Protein AF-A0A914SH37-F1 (afdb_monomer_lite)

Sequence (298 aa):
MSEEEVDKTWSVLVKQVNGIFCSSILEMDPSFTATPMFDGSTNDLKLYRYGHLSGEPLCTENIKPFLRLLPCKVTGFSSLIDLKDVFATSFHTLSVGAKRVLTNGIYDWRVELFAHFVKSRVQMVEKNIYSPLRIPLNSDLQCKIAERQVIIHNLATAYSANFPEKITETPAMLDITNMIPNEKNMLMIRVNRTQSISNQHNSMFSFNIAHEKPDARGGILGTKIVNNLDNEYSANYYHIIPWQLHIEISSLDFTCVTSEQKSEGKIMEKSLEPSLIRGRPTAISLNLVLPPHSKCTL

Secondary structure (DSSP, 8-state):
--HHHHHHHHHHHHHHHHHHHT-SGGG--GGG-B-----SS-TTGGG--B---PPPPP-HHHHHHHHHTSSSSSSGGGGG--HHHHHTSSEEEEEEEEEEEEETTEEEEEEEEEEEEE--HHHHHHTT---S--EETTS----TT-S--EEEE---TTEEEE-SS---SSSEEEE-TTPPP-TT-EEEEEE-SPPP-------SEEEEEEEEEEETTEEEEEEEEEE-SSS-EEEEEEEEE-TTS---GGG---EEEESSS----EEEEEEEE---TTSPPEEEEEEEEE-TTEEEE-

pLDDT: mean 76.78, std 13.8, range [45.69, 92.94]

Radius of gyration: 23.91 Å; chains: 1; bounding box: 50×52×60 Å

Foldseek 3Di:
DDLVVLLVVVCVVQVVLCVLQVFPSNLQRQQAWDFFPDDPDDPCSSNDTHHDDDDDDDDPSRVLSLCCPPLDSFAAPSVQADPVLQVLFPDKDKDWDWDWDQDPNDTDIDIDIDIDGHHDPCSCVVVVQQDSGWPQLVGRNANPRDPWDKDFAQDDVFKDWPDPDDADDGRGIDTSNPPHRDRPDITGIHGRDDDDPPPPDPDQKDWDWDWAPDDPVDIDTKIKIWHQDPAKDWDKDKDWAGLVDFDDPVPDDKFKDAPPGRDRKDFPDWDWDPDDRSGYTTMIITTIIAGHRMIMMD

Structure (mmCIF, N/CA/C/O backbone):
data_AF-A0A914SH37-F1
#
_entry.id   AF-A0A914SH37-F1
#
loop_
_atom_site.group_PDB
_atom_site.id
_atom_site.type_symbol
_atom_site.label_atom_id
_atom_site.label_alt_id
_atom_site.label_comp_id
_atom_site.label_asym_id
_atom_site.label_entity_id
_atom_site.label_seq_id
_atom_site.pdbx_PDB_ins_code
_atom_site.Cartn_x
_atom_site.Cartn_y
_atom_site.Cartn_z
_atom_site.occupancy
_atom_site.B_iso_or_equiv
_atom_site.auth_seq_id
_atom_site.auth_comp_id
_atom_site.auth_asym_id
_atom_site.auth_atom_id
_atom_site.pdbx_PDB_model_num
ATOM 1 N N . MET A 1 1 ? 17.889 -18.504 6.575 1.00 69.50 1 MET A N 1
ATOM 2 C CA . MET A 1 1 ? 16.509 -18.902 6.243 1.00 69.50 1 MET A CA 1
ATOM 3 C C . MET A 1 1 ? 16.525 -19.367 4.795 1.00 69.50 1 MET A C 1
ATOM 5 O O . MET A 1 1 ? 17.191 -18.716 4.002 1.00 69.50 1 MET A O 1
ATOM 9 N N . SER A 1 2 ? 15.937 -20.511 4.458 1.00 84.44 2 SER A N 1
ATOM 10 C CA . SER A 1 2 ? 15.842 -21.003 3.075 1.00 84.44 2 SER A CA 1
ATOM 11 C C . SER A 1 2 ? 14.639 -20.390 2.350 1.00 84.44 2 SER A C 1
ATOM 13 O O . SER A 1 2 ? 13.739 -19.839 2.979 1.00 84.44 2 SER A O 1
ATOM 15 N N . GLU A 1 3 ? 14.599 -20.497 1.023 1.00 82.75 3 GLU A N 1
ATOM 16 C CA . GLU A 1 3 ? 13.468 -20.022 0.212 1.00 82.75 3 GLU A CA 1
ATOM 17 C C . GLU A 1 3 ? 12.151 -20.735 0.580 1.00 82.75 3 GLU A C 1
ATOM 19 O O . GLU A 1 3 ? 11.113 -20.100 0.736 1.00 82.75 3 GLU A O 1
ATOM 24 N N . GLU A 1 4 ? 12.211 -22.040 0.858 1.00 86.19 4 GLU A N 1
ATOM 25 C CA . GLU A 1 4 ? 11.056 -22.816 1.323 1.00 86.19 4 GLU A CA 1
ATOM 26 C C . GLU A 1 4 ? 10.579 -22.366 2.719 1.00 86.19 4 GLU A C 1
ATOM 28 O O . GLU A 1 4 ? 9.381 -22.335 3.007 1.00 86.19 4 GLU A O 1
ATOM 33 N N . GLU A 1 5 ? 11.505 -21.994 3.610 1.00 89.31 5 GLU A N 1
ATOM 34 C CA . GLU A 1 5 ? 11.163 -21.423 4.918 1.00 89.31 5 GLU A CA 1
ATOM 35 C C . GLU A 1 5 ? 10.496 -20.048 4.778 1.00 89.31 5 GLU A C 1
ATOM 37 O O . GLU A 1 5 ? 9.573 -19.737 5.539 1.00 89.31 5 GLU A O 1
ATOM 42 N N . VAL A 1 6 ? 10.915 -19.247 3.793 1.00 88.81 6 VAL A N 1
ATOM 43 C CA . VAL A 1 6 ? 10.287 -17.960 3.463 1.00 88.81 6 VAL A CA 1
ATOM 44 C C . VAL A 1 6 ? 8.853 -18.183 2.999 1.00 88.81 6 VAL A C 1
ATOM 46 O O . VAL A 1 6 ? 7.953 -17.551 3.544 1.00 88.81 6 VAL A O 1
ATOM 49 N N . ASP A 1 7 ? 8.611 -19.115 2.073 1.00 89.25 7 ASP A N 1
ATOM 50 C CA . ASP A 1 7 ? 7.262 -19.412 1.566 1.00 89.25 7 ASP A CA 1
ATOM 51 C C . ASP A 1 7 ? 6.326 -19.928 2.660 1.00 89.25 7 ASP A C 1
ATOM 53 O O . ASP A 1 7 ? 5.158 -19.526 2.746 1.00 89.25 7 ASP A O 1
ATOM 57 N N . LYS A 1 8 ? 6.844 -20.782 3.552 1.00 91.19 8 LYS A N 1
ATOM 58 C CA . LYS A 1 8 ? 6.106 -21.241 4.736 1.00 91.19 8 LYS A CA 1
ATOM 59 C C . LYS A 1 8 ? 5.760 -20.070 5.653 1.00 91.19 8 LYS A C 1
ATOM 61 O O . LYS A 1 8 ? 4.607 -19.939 6.063 1.00 91.19 8 LYS A O 1
ATOM 66 N N . THR A 1 9 ? 6.727 -19.202 5.945 1.00 91.31 9 THR A N 1
ATOM 67 C CA . THR A 1 9 ? 6.531 -18.036 6.821 1.00 91.31 9 THR A CA 1
ATOM 68 C C . THR A 1 9 ? 5.564 -17.026 6.206 1.00 91.31 9 THR A C 1
ATOM 70 O O . THR A 1 9 ? 4.675 -16.532 6.898 1.00 91.31 9 THR A O 1
ATOM 73 N N . TRP A 1 10 ? 5.670 -16.776 4.901 1.00 90.81 10 TRP A N 1
ATOM 74 C CA . TRP A 1 10 ? 4.752 -15.938 4.135 1.00 90.81 10 TRP A CA 1
ATOM 75 C C . TRP A 1 10 ? 3.324 -16.478 4.190 1.00 90.81 10 TRP A C 1
ATOM 77 O O . TRP A 1 10 ? 2.395 -15.751 4.531 1.00 90.81 10 TRP A O 1
ATOM 87 N N . SER A 1 11 ? 3.149 -17.778 3.951 1.00 91.31 11 SER A N 1
ATOM 88 C CA . SER A 1 11 ? 1.838 -18.430 4.024 1.00 91.31 11 SER A CA 1
ATOM 89 C C . SER A 1 11 ? 1.213 -18.307 5.415 1.00 91.31 11 SER A C 1
ATOM 91 O O . SER A 1 11 ? 0.005 -18.100 5.540 1.00 91.31 11 SER A O 1
ATOM 93 N N . VAL A 1 12 ? 2.020 -18.426 6.476 1.00 92.94 12 VAL A N 1
ATOM 94 C CA . VAL A 1 12 ? 1.564 -18.192 7.853 1.00 92.94 12 VAL A CA 1
ATOM 95 C C . VAL A 1 12 ? 1.171 -16.730 8.041 1.00 92.94 12 VAL A C 1
ATOM 97 O O . VAL A 1 12 ? 0.077 -16.470 8.535 1.00 92.94 12 VAL A O 1
ATOM 100 N N . LEU A 1 13 ? 2.011 -15.783 7.616 1.00 91.00 13 LEU A N 1
ATOM 101 C CA . LEU A 1 13 ? 1.737 -14.350 7.714 1.00 91.00 13 LEU A CA 1
ATOM 102 C C . LEU A 1 13 ? 0.412 -13.990 7.036 1.00 91.00 13 LEU A C 1
ATOM 104 O O . LEU A 1 13 ? -0.459 -13.409 7.677 1.00 91.00 13 LEU A O 1
ATOM 108 N N . VAL A 1 14 ? 0.234 -14.384 5.775 1.00 90.94 14 VAL A N 1
ATOM 109 C CA . VAL A 1 14 ? -0.971 -14.107 4.988 1.00 90.94 14 VAL A CA 1
ATOM 110 C C . VAL A 1 14 ? -2.217 -14.666 5.677 1.00 90.94 14 VAL A C 1
ATOM 112 O O . VAL A 1 14 ? -3.200 -13.945 5.832 1.00 90.94 14 VAL A O 1
ATOM 115 N N . LYS A 1 15 ? -2.171 -15.907 6.181 1.00 91.06 15 LYS A N 1
ATOM 116 C CA . LYS A 1 15 ? -3.289 -16.519 6.923 1.00 91.06 15 LYS A CA 1
ATOM 117 C C . LYS A 1 15 ? -3.609 -15.779 8.223 1.00 91.06 15 LYS A C 1
ATOM 119 O O . LYS A 1 15 ? -4.780 -15.583 8.538 1.00 91.06 15 LYS A O 1
ATOM 124 N N . GLN A 1 16 ? -2.592 -15.358 8.973 1.00 91.25 16 GLN A N 1
ATOM 125 C CA . GLN A 1 16 ? -2.779 -14.623 10.229 1.00 91.25 16 GLN A CA 1
ATOM 126 C C . GLN A 1 16 ? -3.350 -13.223 9.980 1.00 91.25 16 GLN A C 1
ATOM 128 O O . GLN A 1 16 ? -4.324 -12.833 10.618 1.00 91.25 16 GLN A O 1
ATOM 133 N N . VAL A 1 17 ? -2.796 -12.483 9.016 1.00 89.00 17 VAL A N 1
ATOM 134 C CA . VAL A 1 17 ? -3.286 -11.150 8.630 1.00 89.00 17 VAL A CA 1
ATOM 135 C C . VAL A 1 17 ? -4.718 -11.244 8.110 1.00 89.00 17 VAL A C 1
ATOM 137 O O . VAL A 1 17 ? -5.565 -10.444 8.507 1.00 89.00 17 VAL A O 1
ATOM 140 N N . ASN A 1 18 ? -5.018 -12.258 7.296 1.00 89.00 18 ASN A N 1
ATOM 141 C CA . ASN A 1 18 ? -6.372 -12.529 6.837 1.00 89.00 18 ASN A CA 1
ATOM 142 C C . ASN A 1 18 ? -7.341 -12.768 8.001 1.00 89.00 18 ASN A C 1
ATOM 144 O O . ASN A 1 18 ? -8.393 -12.141 8.047 1.00 89.00 18 ASN A O 1
ATOM 148 N N . GLY A 1 19 ? -6.966 -13.608 8.969 1.00 88.44 19 GLY A N 1
ATOM 149 C CA . GLY A 1 19 ? -7.793 -13.880 10.145 1.00 88.44 19 GLY A CA 1
ATOM 150 C C . GLY A 1 19 ? -7.997 -12.659 11.048 1.00 88.44 19 GLY A C 1
ATOM 151 O O . GLY A 1 19 ? -9.047 -12.530 11.673 1.00 88.44 19 GLY A O 1
ATOM 152 N N . ILE A 1 20 ? -7.022 -11.746 11.109 1.00 88.19 20 ILE A N 1
ATOM 153 C CA . ILE A 1 20 ? -7.146 -10.498 11.869 1.00 88.19 20 ILE A CA 1
ATOM 154 C C . ILE A 1 20 ? -8.106 -9.539 11.167 1.00 88.19 20 ILE A C 1
ATOM 156 O O . ILE A 1 20 ? -9.017 -9.033 11.814 1.00 88.19 20 ILE A O 1
ATOM 160 N N . PHE A 1 21 ? -7.911 -9.269 9.875 1.00 86.75 21 PHE A N 1
ATOM 161 C CA . PHE A 1 21 ? -8.646 -8.212 9.169 1.00 86.75 21 PHE A CA 1
ATOM 162 C C . PHE A 1 21 ? -9.861 -8.697 8.380 1.00 86.75 21 PHE A C 1
ATOM 164 O O . PHE A 1 21 ? -10.542 -7.856 7.799 1.00 86.75 21 PHE A O 1
ATOM 171 N N . CYS A 1 22 ? -10.129 -10.005 8.340 1.00 82.88 22 CYS A N 1
ATOM 172 C CA . CYS A 1 22 ? -11.145 -10.618 7.479 1.00 82.88 22 CYS A CA 1
ATOM 173 C C . CYS A 1 22 ? -11.050 -10.112 6.030 1.00 82.88 22 CYS A C 1
ATOM 175 O O . CYS A 1 22 ? -12.057 -9.730 5.443 1.00 82.88 22 CYS A O 1
ATOM 177 N N . SER A 1 23 ? -9.829 -10.010 5.501 1.00 82.31 23 SER A N 1
ATOM 178 C CA . SER A 1 23 ? -9.573 -9.450 4.170 1.00 82.31 23 SER A CA 1
ATOM 179 C C . SER A 1 23 ? -9.582 -10.528 3.083 1.00 82.31 23 SER A C 1
ATOM 181 O O . SER A 1 23 ? -9.819 -11.705 3.344 1.00 82.31 23 SER A O 1
ATOM 183 N N . SER A 1 24 ? -9.259 -10.148 1.854 1.00 84.56 24 SER A N 1
ATOM 184 C CA . SER A 1 24 ? -9.007 -11.039 0.714 1.00 84.56 24 SER A CA 1
ATOM 185 C C . SER A 1 24 ? -7.520 -11.384 0.540 1.00 84.56 24 SER A C 1
ATOM 187 O O . SER A 1 24 ? -7.126 -12.027 -0.428 1.00 84.56 24 SER A O 1
ATOM 189 N N . ILE A 1 25 ? -6.666 -11.035 1.515 1.00 86.38 25 ILE A N 1
ATOM 190 C CA . ILE A 1 25 ? -5.204 -11.187 1.395 1.00 86.38 25 ILE A CA 1
ATOM 191 C C . ILE A 1 25 ? -4.728 -12.635 1.193 1.00 86.38 25 ILE A C 1
ATOM 193 O O . ILE A 1 25 ? -3.604 -12.836 0.746 1.00 86.38 25 ILE A O 1
ATOM 197 N N . LEU A 1 26 ? -5.575 -13.639 1.462 1.00 83.81 26 LEU A N 1
ATOM 198 C CA . LEU A 1 26 ? -5.299 -15.048 1.147 1.00 83.81 26 LEU A CA 1
ATOM 199 C C . LEU A 1 26 ? -4.991 -15.293 -0.335 1.00 83.81 26 LEU A C 1
ATOM 201 O O . LEU A 1 26 ? -4.335 -16.282 -0.644 1.00 83.81 26 LEU A O 1
ATOM 205 N N . GLU A 1 27 ? -5.419 -14.406 -1.235 1.00 79.88 27 GLU A N 1
ATOM 206 C CA . GLU A 1 27 ? -5.075 -14.478 -2.659 1.00 79.88 27 GLU A CA 1
ATOM 207 C C . GLU A 1 27 ? -3.584 -14.221 -2.931 1.00 79.88 27 GLU A C 1
ATOM 209 O O . GLU A 1 27 ? -3.086 -14.580 -3.995 1.00 79.88 27 GLU A O 1
ATOM 214 N N . MET A 1 28 ? -2.835 -13.678 -1.965 1.00 83.75 28 MET A N 1
ATOM 215 C CA . MET A 1 28 ? -1.376 -13.575 -2.024 1.00 83.75 28 MET A CA 1
ATOM 216 C C . MET A 1 28 ? -0.692 -14.910 -1.669 1.00 83.75 28 MET A C 1
ATOM 218 O O . MET A 1 28 ? 0.246 -14.935 -0.871 1.00 83.75 28 MET A O 1
ATOM 222 N N . ASP A 1 29 ? -1.156 -16.036 -2.219 1.00 82.88 29 ASP A N 1
ATOM 223 C CA . ASP A 1 29 ? -0.425 -17.310 -2.136 1.00 82.88 29 ASP A CA 1
ATOM 224 C C . ASP A 1 29 ? 0.998 -17.119 -2.697 1.00 82.88 29 ASP A C 1
ATOM 226 O O . ASP A 1 29 ? 1.156 -16.338 -3.640 1.00 82.88 29 ASP A O 1
ATOM 230 N N . PRO A 1 30 ? 2.039 -17.800 -2.171 1.00 80.56 30 PRO A N 1
ATOM 231 C CA . PRO A 1 30 ? 3.395 -17.707 -2.715 1.00 80.56 30 PRO A CA 1
ATOM 232 C C . PRO A 1 30 ? 3.465 -17.826 -4.247 1.00 80.56 30 PRO A C 1
ATOM 234 O O . PRO A 1 30 ? 4.238 -17.108 -4.878 1.00 80.56 30 PRO A O 1
ATOM 237 N N . SER A 1 31 ? 2.594 -18.635 -4.861 1.00 76.31 31 SER A N 1
ATOM 238 C CA . SER A 1 31 ? 2.497 -18.810 -6.319 1.00 76.31 31 SER A CA 1
ATOM 239 C C . SER A 1 31 ? 2.101 -17.535 -7.086 1.00 76.31 31 SER A C 1
ATOM 241 O O . SER A 1 31 ? 2.349 -17.438 -8.288 1.00 76.31 31 SER A O 1
ATOM 243 N N . PHE A 1 32 ? 1.480 -16.567 -6.404 1.00 77.88 32 PHE A N 1
ATOM 244 C CA . PHE A 1 32 ? 1.070 -15.249 -6.909 1.00 77.88 32 PHE A CA 1
ATOM 245 C C . PHE A 1 32 ? 1.995 -14.116 -6.444 1.00 77.88 32 PHE A C 1
ATOM 247 O O . PHE A 1 32 ? 1.715 -12.943 -6.697 1.00 77.88 32 PHE A O 1
ATOM 254 N N . THR A 1 33 ? 3.090 -14.443 -5.759 1.00 83.06 33 THR A N 1
ATOM 255 C CA . THR A 1 33 ? 4.100 -13.468 -5.341 1.00 83.06 33 THR A CA 1
ATOM 256 C C . THR A 1 33 ? 5.269 -13.436 -6.314 1.00 83.06 33 THR A C 1
ATOM 258 O O . THR A 1 33 ? 5.429 -14.320 -7.155 1.00 83.06 33 THR A O 1
ATOM 261 N N . ALA A 1 34 ? 6.089 -12.399 -6.204 1.00 81.75 34 ALA A N 1
ATOM 262 C CA . ALA A 1 34 ? 7.355 -12.321 -6.907 1.00 81.75 34 ALA A CA 1
ATOM 263 C C . ALA A 1 34 ? 8.496 -11.988 -5.938 1.00 81.75 34 ALA A C 1
ATOM 265 O O . ALA A 1 34 ? 8.292 -11.417 -4.860 1.00 81.75 34 ALA A O 1
ATOM 266 N N . THR A 1 35 ? 9.706 -12.359 -6.340 1.00 80.38 35 THR A N 1
ATOM 267 C CA . THR A 1 35 ? 10.940 -12.108 -5.597 1.00 80.38 35 THR A CA 1
ATOM 268 C C . THR A 1 35 ? 11.844 -11.220 -6.449 1.00 80.38 35 THR A C 1
ATOM 270 O O . THR A 1 35 ? 12.018 -11.500 -7.636 1.00 80.38 35 THR A O 1
ATOM 273 N N . PRO A 1 36 ? 12.385 -10.118 -5.905 1.00 74.06 36 PRO A N 1
ATOM 274 C CA . PRO A 1 36 ? 13.277 -9.249 -6.658 1.00 74.06 36 PRO A CA 1
ATOM 275 C C . PRO A 1 36 ? 14.586 -9.986 -6.948 1.00 74.06 36 PRO A C 1
ATOM 277 O O . PRO A 1 36 ? 15.109 -10.693 -6.088 1.00 74.06 36 PRO A O 1
ATOM 280 N N . MET A 1 37 ? 15.128 -9.807 -8.154 1.00 68.19 37 MET A N 1
ATOM 281 C CA . MET A 1 37 ? 16.389 -10.453 -8.541 1.00 68.19 37 MET A CA 1
ATOM 282 C C . MET A 1 37 ? 17.633 -9.613 -8.229 1.00 68.19 37 MET A C 1
ATOM 284 O O . MET A 1 37 ? 18.715 -10.180 -8.109 1.00 68.19 37 MET A O 1
ATOM 288 N N . PHE A 1 38 ? 17.490 -8.291 -8.066 1.00 66.75 38 PHE A N 1
ATOM 289 C CA . PHE A 1 38 ? 18.614 -7.370 -7.860 1.00 66.75 38 PHE A CA 1
ATOM 290 C C . PHE A 1 38 ? 18.397 -6.464 -6.641 1.00 66.75 38 PHE A C 1
ATOM 292 O O . PHE A 1 38 ? 17.436 -5.696 -6.585 1.00 66.75 38 PHE A O 1
ATOM 299 N N . ASP A 1 39 ? 19.337 -6.502 -5.702 1.00 57.31 39 ASP A N 1
ATOM 300 C CA . ASP A 1 39 ? 19.727 -5.384 -4.851 1.00 57.31 39 ASP A CA 1
ATOM 301 C C . ASP A 1 39 ? 21.256 -5.314 -4.875 1.00 57.31 39 ASP A C 1
ATOM 303 O O . ASP A 1 39 ? 21.943 -6.325 -5.016 1.00 57.31 39 ASP A O 1
ATOM 307 N N . GLY A 1 40 ? 21.797 -4.101 -4.827 1.00 53.31 40 GLY A N 1
ATOM 308 C CA . GLY A 1 40 ? 23.229 -3.863 -4.981 1.00 53.31 40 GLY A CA 1
ATOM 309 C C . GLY A 1 40 ? 24.070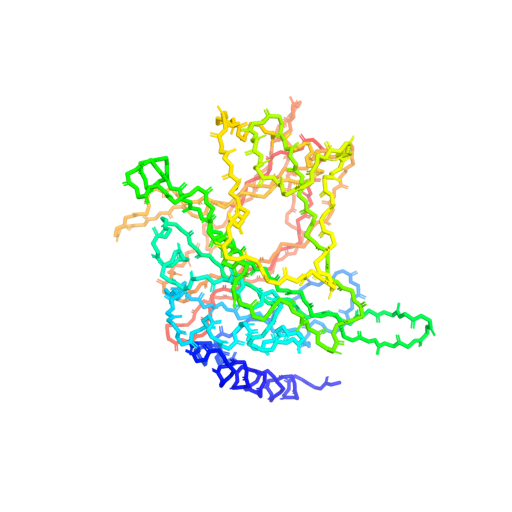 -4.177 -3.741 1.00 53.31 40 GLY A C 1
ATOM 310 O O . GLY A 1 40 ? 25.186 -3.667 -3.664 1.00 53.31 40 GLY A O 1
ATOM 311 N N . SER A 1 41 ? 23.574 -4.920 -2.745 1.00 55.03 41 SER A N 1
ATOM 312 C CA . SER A 1 41 ? 24.295 -5.105 -1.482 1.00 55.03 41 SER A CA 1
ATOM 313 C C . SER A 1 41 ? 24.159 -6.457 -0.770 1.00 55.03 41 SER A C 1
ATOM 315 O O . SER A 1 41 ? 25.009 -6.712 0.086 1.00 55.03 41 SER A O 1
ATOM 317 N N . THR A 1 42 ? 23.217 -7.363 -1.082 1.00 53.97 42 THR A N 1
ATOM 318 C CA . THR A 1 42 ? 23.126 -8.656 -0.363 1.00 53.97 42 THR A CA 1
ATOM 319 C C . THR A 1 42 ? 22.668 -9.867 -1.194 1.00 53.97 42 THR A C 1
ATOM 321 O O . THR A 1 42 ? 21.758 -9.801 -2.012 1.00 53.97 42 THR A O 1
ATOM 324 N N . ASN A 1 43 ? 23.255 -11.038 -0.905 1.00 56.16 43 ASN A N 1
ATOM 325 C CA . ASN A 1 43 ? 22.855 -12.357 -1.437 1.00 56.16 43 ASN A CA 1
ATOM 326 C C . ASN A 1 43 ? 21.497 -12.868 -0.890 1.00 56.16 43 ASN A C 1
ATOM 328 O O . ASN A 1 43 ? 21.098 -13.995 -1.188 1.00 56.16 43 ASN A O 1
ATOM 332 N N . ASP A 1 44 ? 20.781 -12.061 -0.101 1.00 63.81 44 ASP A N 1
ATOM 333 C CA . ASP A 1 44 ? 19.595 -12.465 0.665 1.00 63.81 44 ASP A CA 1
ATOM 334 C C . ASP A 1 44 ? 18.267 -12.073 -0.010 1.00 63.81 44 ASP A C 1
ATOM 336 O O . ASP A 1 44 ? 17.193 -12.200 0.577 1.00 63.81 44 ASP A O 1
ATOM 340 N N . LEU A 1 45 ? 18.302 -11.663 -1.280 1.00 69.56 45 LEU A N 1
ATOM 341 C CA . LEU A 1 45 ? 17.116 -11.269 -2.056 1.00 69.56 45 LEU A CA 1
ATOM 342 C C . LEU A 1 45 ? 16.045 -12.359 -2.139 1.00 69.56 45 LEU A C 1
ATOM 344 O O . LEU A 1 45 ? 14.848 -12.070 -2.143 1.00 69.56 45 LEU A O 1
ATOM 348 N N . LYS A 1 46 ? 16.473 -13.625 -2.099 1.00 71.69 46 LYS A N 1
ATOM 349 C CA . LYS A 1 46 ? 15.588 -14.798 -2.051 1.00 71.69 46 LYS A CA 1
ATOM 350 C C . LYS A 1 46 ? 14.692 -14.839 -0.812 1.00 71.69 46 LYS A C 1
ATOM 352 O O . LYS A 1 46 ? 13.730 -15.605 -0.787 1.00 71.69 46 LYS A O 1
ATOM 357 N N . LEU A 1 47 ? 14.994 -14.030 0.205 1.00 79.19 47 LEU A N 1
ATOM 358 C CA . LEU A 1 47 ? 14.214 -13.923 1.435 1.00 79.19 47 LEU A CA 1
ATOM 359 C C . LEU A 1 47 ? 13.049 -12.936 1.333 1.00 79.19 47 LEU A C 1
ATOM 361 O O . LEU A 1 47 ? 12.237 -12.862 2.255 1.00 79.19 47 LEU A O 1
ATOM 365 N N . TYR A 1 48 ? 12.944 -12.197 0.228 1.00 80.44 48 TYR A N 1
ATOM 366 C CA . TYR A 1 48 ? 11.866 -11.244 0.014 1.00 80.44 48 TYR A CA 1
ATOM 367 C C . TYR A 1 48 ? 10.728 -11.862 -0.800 1.00 80.44 48 TYR A C 1
ATOM 369 O O . TYR A 1 48 ? 10.926 -12.639 -1.742 1.00 80.44 48 TYR A O 1
ATOM 377 N N . ARG A 1 49 ? 9.507 -11.481 -0.428 1.00 83.50 49 ARG A N 1
ATOM 378 C CA . ARG A 1 49 ? 8.273 -11.788 -1.148 1.00 83.50 49 ARG A CA 1
ATOM 379 C C . ARG A 1 49 ? 7.485 -10.509 -1.315 1.00 83.50 49 ARG A C 1
ATOM 381 O O . ARG A 1 49 ? 7.253 -9.782 -0.350 1.00 83.50 49 ARG A O 1
ATOM 388 N N . TYR A 1 50 ? 7.079 -10.254 -2.545 1.00 82.69 50 TYR A N 1
ATOM 389 C CA . TYR A 1 50 ? 6.217 -9.146 -2.893 1.00 82.69 50 TYR A CA 1
ATOM 390 C C . TYR A 1 50 ? 4.905 -9.720 -3.408 1.00 82.69 50 TYR A C 1
ATOM 392 O O . TYR A 1 50 ? 4.853 -10.362 -4.457 1.00 82.69 50 TYR A O 1
ATOM 400 N N . GLY A 1 51 ? 3.848 -9.501 -2.635 1.00 80.38 51 GLY A N 1
ATOM 401 C CA . GLY A 1 51 ? 2.480 -9.812 -3.021 1.00 80.38 51 GLY A CA 1
ATOM 402 C C . GLY A 1 51 ? 1.762 -8.555 -3.490 1.00 80.38 51 GLY A C 1
ATOM 403 O O . GLY A 1 51 ? 1.977 -7.466 -2.956 1.00 80.38 51 GLY A O 1
ATOM 404 N N . HIS A 1 52 ? 0.883 -8.718 -4.471 1.00 77.62 52 HIS A N 1
ATOM 405 C CA . HIS A 1 52 ? -0.077 -7.697 -4.860 1.00 77.62 52 HIS A CA 1
ATOM 406 C C . HIS A 1 52 ? -1.486 -8.265 -4.736 1.00 77.62 52 HIS A C 1
ATOM 408 O O . HIS A 1 52 ? -1.742 -9.404 -5.117 1.00 77.62 52 HIS A O 1
ATOM 414 N N . LEU A 1 53 ? -2.397 -7.441 -4.237 1.00 76.69 53 LEU A N 1
ATOM 415 C CA . LEU A 1 53 ? -3.818 -7.727 -4.171 1.00 76.69 53 LEU A CA 1
ATOM 416 C C . LEU A 1 53 ? -4.537 -6.547 -4.806 1.00 76.69 53 LEU A C 1
ATOM 418 O O . LEU A 1 53 ? -4.217 -5.390 -4.515 1.00 76.69 53 LEU A O 1
ATOM 422 N N . SER A 1 54 ? -5.486 -6.848 -5.689 1.00 68.94 54 SER A N 1
ATOM 423 C CA . SER A 1 54 ? -6.354 -5.819 -6.255 1.00 68.94 54 SER A CA 1
ATOM 424 C C . SER A 1 54 ? -7.141 -5.144 -5.131 1.00 68.94 54 SER A C 1
ATOM 426 O O . SER A 1 54 ? -7.450 -5.776 -4.126 1.00 68.94 54 SER A O 1
ATOM 428 N N . GLY A 1 55 ? -7.426 -3.847 -5.271 1.00 72.12 55 GLY A N 1
ATOM 429 C CA . GLY A 1 55 ? -8.056 -3.070 -4.203 1.00 72.12 55 GLY A CA 1
ATOM 430 C C . GLY A 1 55 ? -9.333 -3.730 -3.671 1.00 72.12 55 GLY A C 1
ATOM 431 O O . GLY A 1 55 ? -10.253 -4.010 -4.436 1.00 72.12 55 GLY A O 1
ATOM 432 N N . GLU A 1 56 ? -9.384 -3.947 -2.359 1.00 78.50 56 GLU A N 1
ATOM 433 C CA . GLU A 1 56 ? -10.552 -4.472 -1.655 1.00 78.50 56 GLU A CA 1
ATOM 434 C C . GLU A 1 56 ? -11.358 -3.301 -1.069 1.00 78.50 56 GLU A C 1
ATOM 436 O O . GLU A 1 56 ? -10.769 -2.419 -0.429 1.00 78.50 56 GLU A O 1
ATOM 441 N N . PRO A 1 57 ? -12.686 -3.239 -1.282 1.00 80.44 57 PRO A N 1
ATOM 442 C CA . PRO A 1 57 ? -13.503 -2.222 -0.638 1.00 80.44 57 PRO A CA 1
ATOM 443 C C . PRO A 1 57 ? -13.468 -2.420 0.878 1.00 80.44 57 PRO A C 1
ATOM 445 O O . PRO A 1 57 ? -13.575 -3.537 1.373 1.00 80.44 57 PRO A O 1
ATOM 448 N N . LEU A 1 58 ? -13.363 -1.330 1.637 1.00 83.56 58 LEU A N 1
ATOM 449 C CA . LEU A 1 58 ? -13.404 -1.432 3.089 1.00 83.56 58 LEU A CA 1
ATOM 450 C C . LEU A 1 58 ? -14.816 -1.812 3.544 1.00 83.56 58 LEU A C 1
ATOM 452 O O . LEU A 1 58 ? -15.799 -1.172 3.166 1.00 83.56 58 LEU A O 1
ATOM 456 N N . CYS A 1 59 ? -14.910 -2.796 4.426 1.00 82.94 59 CYS A N 1
ATOM 457 C CA . CYS A 1 59 ? -16.145 -3.198 5.079 1.00 82.94 59 CYS A CA 1
ATOM 458 C C . CYS A 1 59 ? -16.038 -3.081 6.609 1.00 82.94 59 CYS A C 1
ATOM 460 O O . CYS A 1 59 ? -14.978 -2.817 7.194 1.00 82.94 59 CYS A O 1
ATOM 462 N N . THR A 1 60 ? -17.175 -3.216 7.297 1.00 81.12 60 THR A N 1
ATOM 463 C CA . THR A 1 60 ? -17.245 -3.021 8.759 1.00 81.12 60 THR A CA 1
ATOM 464 C C . THR A 1 60 ? -16.426 -4.061 9.534 1.00 81.12 60 THR A C 1
ATOM 466 O O . THR A 1 60 ? -15.957 -3.799 10.644 1.00 81.12 60 THR A O 1
ATOM 469 N N . GLU A 1 61 ? -16.243 -5.228 8.932 1.00 82.81 61 GLU A N 1
ATOM 470 C CA . GLU A 1 61 ? -15.439 -6.355 9.378 1.00 82.81 61 GLU A CA 1
ATOM 471 C C . GLU A 1 61 ? -13.936 -6.101 9.277 1.00 82.81 61 GLU A C 1
ATOM 473 O O . GLU A 1 61 ? -13.205 -6.719 10.039 1.00 82.81 61 GLU A O 1
ATOM 478 N N . ASN A 1 62 ? -13.472 -5.156 8.449 1.00 85.19 62 ASN A N 1
ATOM 479 C CA . ASN A 1 62 ? -12.050 -4.806 8.372 1.00 85.19 62 ASN A CA 1
ATOM 480 C C . ASN A 1 62 ? -11.677 -3.701 9.376 1.00 85.19 62 ASN A C 1
ATOM 482 O O . ASN A 1 62 ? -10.638 -3.759 10.038 1.00 85.19 62 ASN A O 1
ATOM 486 N N . ILE A 1 63 ? -12.542 -2.691 9.538 1.00 86.38 63 ILE A N 1
ATOM 487 C CA . ILE A 1 63 ? -12.259 -1.543 10.418 1.00 86.38 63 ILE A CA 1
ATOM 488 C C . ILE A 1 63 ? -12.358 -1.896 11.906 1.00 86.38 63 ILE A C 1
ATOM 490 O O . ILE A 1 63 ? -11.587 -1.386 12.715 1.00 86.38 63 ILE A O 1
ATOM 494 N N . LYS A 1 64 ? -13.268 -2.795 12.303 1.00 85.19 64 LYS A N 1
ATOM 495 C CA . LYS A 1 64 ? -13.394 -3.198 13.713 1.00 85.19 64 LYS A CA 1
ATOM 496 C C . LYS A 1 64 ? -12.113 -3.866 14.243 1.00 85.19 64 LYS A C 1
ATOM 498 O O . LYS A 1 64 ? -11.652 -3.454 15.308 1.00 85.19 64 LYS A O 1
ATOM 503 N N . PRO A 1 65 ? -11.502 -4.850 13.556 1.00 87.62 65 PRO A N 1
ATOM 504 C CA . PRO A 1 65 ? -10.199 -5.381 13.943 1.00 87.62 65 PRO A CA 1
ATOM 505 C C . PRO A 1 65 ? -9.078 -4.349 13.915 1.00 87.62 65 PRO A C 1
ATOM 507 O O . PRO A 1 65 ? -8.262 -4.340 14.830 1.00 87.62 65 PRO A O 1
ATOM 510 N N . PHE A 1 66 ? -9.076 -3.441 12.936 1.00 89.06 66 PHE A N 1
ATOM 511 C CA . PHE A 1 66 ? -8.112 -2.342 12.891 1.00 89.06 66 PHE A CA 1
ATOM 512 C C . PHE A 1 66 ? -8.162 -1.485 14.167 1.00 89.06 66 PHE A C 1
ATOM 514 O O . PHE A 1 66 ? -7.134 -1.251 14.795 1.00 89.06 66 PHE A O 1
ATOM 521 N N . LEU A 1 67 ? -9.358 -1.098 14.627 1.00 87.44 67 LEU A N 1
ATOM 522 C CA . LEU A 1 67 ? -9.523 -0.361 15.888 1.00 87.44 67 LEU A CA 1
ATOM 523 C C . LEU A 1 67 ? -9.117 -1.181 17.119 1.00 87.44 67 LEU A C 1
ATOM 525 O O . LEU A 1 67 ? -8.649 -0.618 18.106 1.00 87.44 67 LEU A O 1
ATOM 529 N N . ARG A 1 68 ? -9.248 -2.512 17.068 1.00 87.75 68 ARG A N 1
ATOM 530 C CA . ARG A 1 68 ? -8.807 -3.411 18.149 1.00 87.75 68 ARG A CA 1
ATOM 531 C C . ARG A 1 68 ? -7.285 -3.512 18.282 1.00 87.75 68 ARG A C 1
ATOM 533 O O . ARG A 1 68 ? -6.838 -4.037 19.299 1.00 87.75 68 ARG A O 1
ATOM 540 N N . LEU A 1 69 ? -6.514 -3.034 17.302 1.00 88.50 69 LEU A N 1
ATOM 541 C CA . LEU A 1 69 ? -5.055 -2.917 17.407 1.00 88.50 69 LEU A CA 1
ATOM 542 C C . LEU A 1 69 ? -4.621 -1.699 18.231 1.00 88.50 69 LEU A C 1
ATOM 544 O O . LEU A 1 69 ? -3.465 -1.626 18.641 1.00 88.50 69 LEU A O 1
ATOM 548 N N . LEU A 1 70 ? -5.528 -0.754 18.501 1.00 87.94 70 LEU A N 1
ATOM 549 C CA . LEU A 1 70 ? -5.249 0.341 19.425 1.00 87.94 70 LEU A CA 1
ATOM 550 C C . LEU A 1 70 ? -5.116 -0.197 20.863 1.00 87.94 70 LEU A C 1
ATOM 552 O O . LEU A 1 70 ? -5.828 -1.139 21.226 1.00 87.94 70 LEU A O 1
ATOM 556 N N . PRO A 1 71 ? -4.276 0.430 21.716 1.00 85.31 71 PRO A N 1
ATOM 557 C CA . PRO A 1 71 ? -4.034 -0.029 23.089 1.00 85.31 71 PRO A CA 1
ATOM 558 C C . PRO A 1 71 ? -5.316 -0.265 23.895 1.00 85.31 71 PRO A C 1
ATOM 560 O O . PRO A 1 71 ? -5.433 -1.250 24.621 1.00 85.31 71 PRO A O 1
ATOM 563 N N . CYS A 1 72 ? -6.312 0.604 23.709 1.00 83.19 72 CYS A N 1
ATOM 564 C CA . CYS A 1 72 ? -7.647 0.423 24.255 1.00 83.19 72 CYS A CA 1
ATOM 565 C C . CYS A 1 72 ? -8.653 0.156 23.138 1.00 83.19 72 CYS A C 1
ATOM 567 O O . CYS A 1 72 ? -9.034 1.038 22.370 1.00 83.19 72 CYS A O 1
ATOM 569 N N . LYS A 1 73 ? -9.096 -1.102 23.075 1.00 83.25 73 LYS A N 1
ATOM 570 C CA . LYS A 1 73 ? -9.940 -1.658 22.005 1.00 83.25 73 LYS A CA 1
ATOM 571 C C . LYS A 1 73 ? -11.299 -0.970 21.849 1.00 83.25 73 LYS A C 1
ATOM 573 O O . LYS A 1 73 ? -11.878 -1.029 20.771 1.00 83.25 73 LYS A O 1
ATOM 578 N N . VAL A 1 74 ? -11.829 -0.413 22.940 1.00 79.50 74 VAL A N 1
ATOM 579 C CA . VAL A 1 74 ? -13.181 0.176 23.007 1.00 79.50 74 VAL A CA 1
ATOM 580 C C . VAL A 1 74 ? -13.223 1.551 23.683 1.00 79.50 74 VAL A C 1
ATOM 582 O O . VAL A 1 74 ? -14.256 2.210 23.635 1.00 79.50 74 VAL A O 1
ATOM 585 N N . THR A 1 75 ? -12.125 1.981 24.311 1.00 80.62 75 THR A N 1
ATOM 586 C CA . THR A 1 75 ? -12.005 3.283 24.986 1.00 80.62 75 THR A CA 1
ATOM 587 C C . THR A 1 75 ? -10.841 4.084 24.406 1.00 80.62 75 THR A C 1
ATOM 589 O O . THR A 1 75 ? -9.984 3.548 23.697 1.00 80.62 75 THR A O 1
ATOM 592 N N . GLY A 1 76 ? -10.781 5.382 24.689 1.00 81.25 76 GLY A N 1
ATOM 593 C CA . GLY A 1 76 ? -9.739 6.249 24.145 1.00 81.25 76 GLY A CA 1
ATOM 594 C C . GLY A 1 76 ? -9.925 6.536 22.659 1.00 81.25 76 GLY A C 1
ATOM 595 O O . GLY A 1 76 ? -11.018 6.858 22.218 1.00 81.25 76 GLY A O 1
ATOM 596 N N . PHE A 1 77 ? -8.863 6.433 21.857 1.00 80.62 77 PHE A N 1
ATOM 597 C CA . PHE A 1 77 ? -8.934 6.806 20.437 1.00 80.62 77 PHE A CA 1
ATOM 598 C C . PHE A 1 77 ? -9.914 5.957 19.616 1.00 80.62 77 PHE A C 1
ATOM 600 O O . PHE A 1 77 ? -10.473 6.455 18.642 1.00 80.62 77 PHE A O 1
ATOM 607 N N . SER A 1 78 ? -10.154 4.703 20.012 1.00 81.25 78 SER A N 1
ATOM 608 C CA . SER A 1 78 ? -11.104 3.824 19.319 1.00 81.25 78 SER A CA 1
ATOM 609 C C . SER A 1 78 ? -12.549 4.317 19.436 1.00 81.25 78 SER A C 1
ATOM 611 O O . SER A 1 78 ? -13.322 4.130 18.499 1.00 81.25 78 SER A O 1
ATOM 613 N N . SER A 1 79 ? -12.907 4.996 20.533 1.00 78.50 79 SER A N 1
ATOM 614 C CA . SER A 1 79 ? -14.255 5.536 20.744 1.00 78.50 79 SER A CA 1
ATOM 615 C C . SER A 1 79 ? -14.505 6.863 20.016 1.00 78.50 79 SER A C 1
ATOM 617 O O . SER A 1 79 ? -15.657 7.260 19.854 1.00 78.50 79 SER A O 1
ATOM 619 N N . LEU A 1 80 ? -13.450 7.513 19.507 1.00 76.62 80 LEU A N 1
ATOM 620 C CA . LEU A 1 80 ? -13.548 8.739 18.702 1.00 76.62 80 LEU A CA 1
ATOM 621 C C . LEU A 1 80 ? -13.961 8.489 17.246 1.00 76.62 80 LEU A C 1
ATOM 623 O O . LEU A 1 80 ? -14.215 9.435 16.499 1.00 76.62 80 LEU A O 1
ATOM 627 N N . ILE A 1 81 ? -13.947 7.229 16.813 1.00 78.56 81 ILE A N 1
ATOM 628 C CA . ILE A 1 81 ? -14.176 6.851 15.422 1.00 78.56 81 ILE A CA 1
ATOM 629 C C . ILE A 1 81 ? -15.608 6.336 15.286 1.00 78.56 81 ILE A C 1
ATOM 631 O O . ILE A 1 81 ? -15.920 5.206 15.662 1.00 78.56 81 ILE A O 1
ATOM 635 N N . ASP A 1 82 ? -16.482 7.159 14.700 1.00 77.50 82 ASP A N 1
ATOM 636 C CA . ASP A 1 82 ? -17.815 6.721 14.286 1.00 77.50 82 ASP A CA 1
ATOM 637 C C . ASP A 1 82 ? -17.733 6.052 12.908 1.00 77.50 82 ASP A C 1
ATOM 639 O O . ASP A 1 82 ? -17.468 6.690 11.884 1.00 77.50 82 ASP A O 1
ATOM 643 N N . LEU A 1 83 ? -17.997 4.745 12.877 1.00 80.38 83 LEU A N 1
ATOM 644 C CA . LEU A 1 83 ? -17.990 3.956 11.648 1.00 80.38 83 LEU A CA 1
ATOM 645 C C . LEU A 1 83 ? -18.964 4.509 10.599 1.00 80.38 83 LEU A C 1
ATOM 647 O O . LEU A 1 83 ? -18.644 4.491 9.413 1.00 80.38 83 LEU A O 1
ATOM 651 N N . LYS A 1 84 ? -20.125 5.045 11.001 1.00 79.69 84 LYS A N 1
ATOM 652 C CA . LYS A 1 84 ? -21.090 5.629 10.053 1.00 79.69 84 LYS A CA 1
ATOM 653 C C . LYS A 1 84 ? -20.495 6.8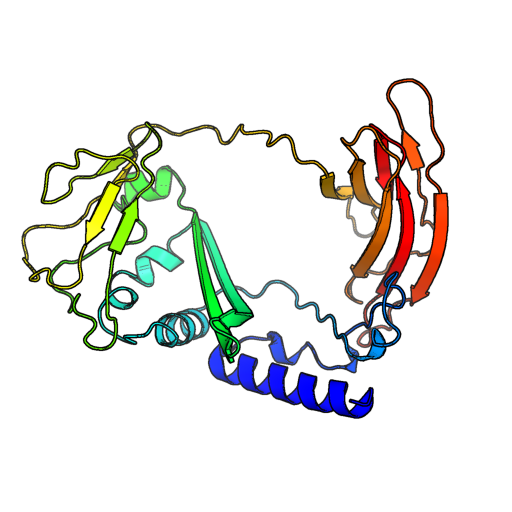39 9.341 1.00 79.69 84 LYS A C 1
ATOM 655 O O . LYS A 1 84 ? -20.677 6.991 8.134 1.00 79.69 84 LYS A O 1
ATOM 660 N N . ASP A 1 85 ? -19.763 7.673 10.073 1.00 77.12 85 ASP A N 1
ATOM 661 C CA . ASP A 1 85 ? -19.127 8.869 9.526 1.00 77.12 85 ASP A CA 1
ATOM 662 C C . ASP A 1 85 ? -17.915 8.537 8.655 1.00 77.12 85 ASP A C 1
ATOM 664 O O . ASP A 1 85 ? -17.658 9.271 7.695 1.00 77.12 85 ASP A O 1
ATOM 668 N N . VAL A 1 86 ? -17.205 7.448 8.965 1.00 81.12 86 VAL A N 1
ATOM 669 C CA . VAL A 1 86 ? -16.127 6.894 8.135 1.00 81.12 86 VAL A CA 1
ATOM 670 C C . VAL A 1 86 ? -16.677 6.383 6.804 1.00 81.12 86 VAL A C 1
ATOM 672 O O . VAL A 1 86 ? -16.225 6.832 5.752 1.00 81.12 86 VAL A O 1
ATOM 675 N N . PHE A 1 87 ? -17.687 5.510 6.818 1.00 83.88 87 PHE A N 1
ATOM 676 C CA . PHE A 1 87 ? -18.256 4.948 5.586 1.00 83.88 87 PHE A CA 1
ATOM 677 C C . PHE A 1 87 ? -19.062 5.967 4.767 1.00 83.88 87 PHE A C 1
ATOM 679 O O . PHE A 1 87 ? -19.281 5.765 3.579 1.00 83.88 87 PHE A O 1
ATOM 686 N N . ALA A 1 88 ? -19.464 7.092 5.364 1.00 80.75 88 ALA A N 1
ATOM 687 C CA . ALA A 1 88 ? -20.082 8.204 4.643 1.00 80.75 88 ALA A CA 1
ATOM 688 C C . ALA A 1 88 ? -19.079 9.091 3.875 1.00 80.75 88 ALA A C 1
ATOM 690 O O . ALA A 1 88 ? -19.504 10.034 3.201 1.00 80.75 88 ALA A O 1
ATOM 691 N N . THR A 1 89 ? -17.770 8.856 4.009 1.00 81.06 89 THR A N 1
ATOM 692 C CA . THR A 1 89 ? -16.731 9.596 3.273 1.00 81.06 89 THR A CA 1
ATOM 693 C C . THR A 1 89 ? -16.707 9.200 1.796 1.00 81.06 89 THR A C 1
ATOM 695 O O . THR A 1 89 ? -17.126 8.108 1.428 1.00 81.06 89 THR A O 1
ATOM 698 N N . SER A 1 90 ? -16.226 10.099 0.932 1.00 82.31 90 SER A N 1
ATOM 699 C CA . SER A 1 90 ? -16.074 9.816 -0.503 1.00 82.31 90 SER A CA 1
ATOM 70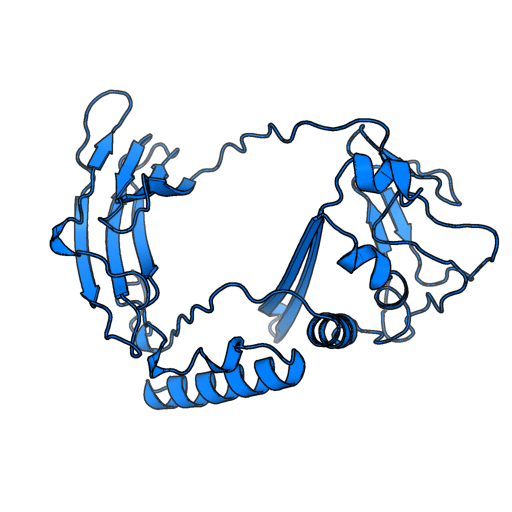0 C C . SER A 1 90 ? -14.956 8.804 -0.769 1.00 82.31 90 SER A C 1
ATOM 702 O O . SER A 1 90 ? -15.108 7.943 -1.626 1.00 82.31 90 SER A O 1
ATOM 704 N N . PHE A 1 91 ? -13.849 8.900 -0.026 1.00 85.06 91 PHE A N 1
ATOM 705 C CA . PHE A 1 91 ? -12.743 7.945 -0.094 1.00 85.06 91 PHE A CA 1
ATOM 706 C C . PHE A 1 91 ? -12.242 7.622 1.307 1.00 85.06 91 PHE A C 1
ATOM 708 O O . PHE A 1 91 ? -12.129 8.515 2.150 1.00 85.06 91 PHE A O 1
ATOM 715 N N . HIS A 1 92 ? -11.896 6.361 1.534 1.00 86.12 92 HIS A N 1
ATOM 716 C CA . HIS A 1 92 ? -11.328 5.895 2.788 1.00 86.12 92 HIS A CA 1
ATOM 717 C C . HIS A 1 92 ? -10.276 4.818 2.526 1.00 86.12 92 HIS A C 1
ATOM 719 O O . HIS A 1 92 ? -10.453 3.972 1.656 1.00 86.12 92 HIS A O 1
ATOM 725 N N . THR A 1 93 ? -9.177 4.853 3.275 1.00 87.69 93 THR A N 1
ATOM 726 C CA . THR A 1 93 ? -8.131 3.822 3.232 1.00 87.69 93 THR A CA 1
ATOM 727 C C . THR A 1 93 ? -7.623 3.544 4.640 1.00 87.69 93 THR A C 1
ATOM 729 O O . THR A 1 93 ? -7.529 4.459 5.461 1.00 87.69 93 THR A O 1
ATOM 732 N N . LEU A 1 94 ? -7.308 2.279 4.916 1.00 87.12 94 LEU A N 1
ATOM 733 C CA . LEU A 1 94 ? -6.636 1.839 6.136 1.00 87.12 94 LEU A CA 1
ATOM 734 C C . LEU A 1 94 ? -5.304 1.196 5.750 1.00 87.12 94 LEU A C 1
ATOM 736 O O . LEU A 1 94 ? -5.226 0.497 4.743 1.00 87.12 94 LEU A O 1
ATOM 740 N N . SER A 1 95 ? -4.268 1.416 6.548 1.00 88.50 95 SER A N 1
ATOM 741 C CA . SER A 1 95 ? -2.962 0.788 6.361 1.00 88.50 95 SER A CA 1
ATOM 742 C C . SER A 1 95 ? -2.333 0.454 7.707 1.00 88.50 95 SER A C 1
ATOM 744 O O . SER A 1 95 ? -2.476 1.195 8.680 1.00 88.50 95 SER A O 1
ATOM 746 N N . VAL A 1 96 ? -1.651 -0.687 7.756 1.00 88.50 96 VAL A N 1
ATOM 747 C CA . VAL A 1 96 ? -0.932 -1.172 8.932 1.00 88.50 96 VAL A CA 1
ATOM 748 C C . VAL A 1 96 ? 0.506 -1.435 8.522 1.00 88.50 96 VAL A C 1
ATOM 750 O O . VAL A 1 96 ? 0.775 -2.288 7.682 1.00 88.50 96 VAL A O 1
ATOM 753 N N . GLY A 1 97 ? 1.429 -0.690 9.118 1.00 90.38 97 GLY A N 1
ATOM 754 C CA . GLY A 1 97 ? 2.862 -0.912 9.001 1.00 90.38 97 GLY A CA 1
ATOM 755 C C . GLY A 1 97 ? 3.401 -1.541 10.277 1.00 90.38 97 GLY A C 1
ATOM 756 O O . GLY A 1 97 ? 3.042 -1.125 11.373 1.00 90.38 97 GLY A O 1
ATOM 757 N N . ALA A 1 98 ? 4.288 -2.522 10.156 1.00 89.31 98 ALA A N 1
ATOM 758 C CA . ALA A 1 98 ? 5.040 -3.057 11.284 1.00 89.31 98 ALA A CA 1
ATOM 759 C C . ALA A 1 98 ? 6.525 -3.062 10.926 1.00 89.31 98 ALA A C 1
ATOM 761 O O . ALA A 1 98 ? 6.920 -3.627 9.908 1.00 89.31 98 ALA A O 1
ATOM 762 N N . LYS A 1 99 ? 7.354 -2.427 11.755 1.00 90.56 99 LYS A N 1
ATOM 763 C CA . LYS A 1 99 ? 8.808 -2.386 11.562 1.00 90.56 99 LYS A CA 1
ATOM 764 C C . LYS A 1 99 ? 9.535 -2.664 12.865 1.00 90.56 99 LYS A C 1
ATOM 766 O O . LYS A 1 99 ? 9.106 -2.212 13.925 1.00 90.56 99 LYS A O 1
ATOM 771 N N . ARG A 1 100 ? 10.653 -3.383 12.788 1.00 89.38 100 ARG A N 1
ATOM 772 C CA . ARG A 1 100 ? 11.548 -3.541 13.939 1.00 89.38 100 ARG A CA 1
ATOM 773 C C . ARG A 1 100 ? 12.355 -2.264 14.119 1.00 89.38 100 ARG A C 1
ATOM 775 O O . ARG A 1 100 ? 12.936 -1.761 13.162 1.00 89.38 100 ARG A O 1
ATOM 782 N N . VAL A 1 101 ? 12.391 -1.749 15.340 1.00 92.31 101 VAL A N 1
ATOM 783 C CA . VAL A 1 101 ? 13.154 -0.561 15.720 1.00 92.31 101 VAL A CA 1
ATOM 784 C C . VAL A 1 101 ? 14.094 -0.946 16.850 1.00 92.31 101 VAL A C 1
ATOM 786 O O . VAL A 1 101 ? 13.682 -1.562 17.830 1.00 92.31 101 VAL A O 1
ATOM 789 N N . LEU A 1 102 ? 15.368 -0.591 16.710 1.00 91.50 102 LEU A N 1
ATOM 790 C CA . LEU A 1 102 ? 16.351 -0.760 17.770 1.00 91.50 102 LEU A CA 1
ATOM 791 C C . LEU A 1 102 ? 16.231 0.414 18.746 1.00 91.50 102 LEU A C 1
ATOM 793 O O . LEU A 1 102 ? 16.498 1.555 18.372 1.00 91.50 102 LEU A O 1
ATOM 797 N N . THR A 1 103 ? 15.848 0.134 19.988 1.00 89.38 103 THR A N 1
ATOM 798 C CA . THR A 1 103 ? 15.768 1.129 21.064 1.00 89.38 103 THR A CA 1
ATOM 799 C C . THR A 1 103 ? 16.592 0.628 22.241 1.00 89.38 103 THR A C 1
ATOM 801 O O . THR A 1 103 ? 16.353 -0.467 22.741 1.00 89.38 103 THR A O 1
ATOM 804 N N . ASN A 1 104 ? 17.595 1.397 22.673 1.00 89.12 104 ASN A N 1
ATOM 805 C CA . ASN A 1 104 ? 18.488 1.034 23.786 1.00 89.12 104 ASN A CA 1
ATOM 806 C C . ASN A 1 104 ? 19.147 -0.356 23.640 1.00 89.12 104 ASN A C 1
ATOM 808 O O . ASN A 1 104 ? 19.305 -1.083 24.615 1.00 89.12 104 ASN A O 1
ATOM 812 N N . GLY A 1 105 ? 19.505 -0.750 22.413 1.00 90.25 105 GLY A N 1
ATOM 813 C CA . GLY A 1 105 ? 20.117 -2.056 22.135 1.00 90.25 105 GLY A CA 1
ATOM 814 C C . GLY A 1 105 ? 19.138 -3.237 22.085 1.00 90.25 105 GLY A C 1
ATOM 815 O O . GLY A 1 105 ? 19.563 -4.354 21.801 1.00 90.25 105 GLY A O 1
ATOM 816 N N . ILE A 1 106 ? 17.838 -3.008 22.300 1.00 91.19 106 ILE A N 1
ATOM 817 C CA . ILE A 1 106 ? 16.785 -4.025 22.210 1.00 91.19 106 ILE A CA 1
ATOM 818 C C . ILE A 1 106 ? 15.958 -3.775 20.948 1.00 91.19 106 ILE A C 1
ATOM 820 O O . ILE A 1 106 ? 15.538 -2.651 20.668 1.00 91.19 106 ILE A O 1
ATOM 824 N N . TYR A 1 107 ? 15.736 -4.826 20.160 1.00 89.12 107 TYR A N 1
ATOM 825 C CA . TYR A 1 107 ? 14.836 -4.759 19.013 1.00 89.12 107 TYR A CA 1
ATOM 826 C C . TYR A 1 107 ? 13.389 -4.882 19.475 1.00 89.12 107 TYR A C 1
ATOM 828 O O . TYR A 1 107 ? 12.996 -5.943 19.958 1.00 89.12 107 TYR A O 1
ATOM 836 N N . ASP A 1 108 ? 12.601 -3.843 19.238 1.00 89.81 108 ASP A N 1
ATOM 837 C CA . ASP A 1 108 ? 11.166 -3.822 19.511 1.00 89.81 108 ASP A CA 1
ATOM 838 C C . ASP A 1 108 ? 10.363 -3.652 18.212 1.00 89.81 108 ASP A C 1
ATOM 840 O O . ASP A 1 108 ? 10.894 -3.213 17.188 1.00 89.81 108 ASP A O 1
ATOM 844 N N . TRP A 1 109 ? 9.086 -4.020 18.223 1.00 88.38 109 TRP A N 1
ATOM 845 C CA . TRP A 1 109 ? 8.187 -3.829 17.090 1.00 88.38 109 TRP A CA 1
ATOM 846 C C . TRP A 1 109 ? 7.441 -2.508 17.219 1.00 88.38 109 TRP A C 1
ATOM 848 O O . TRP A 1 109 ? 6.680 -2.285 18.155 1.00 88.38 109 TRP A O 1
ATOM 858 N N . ARG A 1 110 ? 7.591 -1.643 16.217 1.00 89.44 110 ARG A N 1
ATOM 859 C CA . ARG A 1 110 ? 6.740 -0.470 16.047 1.00 89.44 110 ARG A CA 1
ATOM 860 C C . ARG A 1 110 ? 5.634 -0.792 15.054 1.00 89.44 110 ARG A C 1
ATOM 862 O O . ARG A 1 110 ? 5.917 -1.038 13.882 1.00 89.44 110 ARG A O 1
ATOM 869 N N . VAL A 1 111 ? 4.394 -0.749 15.532 1.00 88.69 111 VAL A N 1
ATOM 870 C CA . VAL A 1 111 ? 3.192 -0.851 14.700 1.00 88.69 111 VAL A CA 1
ATOM 871 C C . VAL A 1 111 ? 2.646 0.552 14.448 1.00 88.69 111 VAL A C 1
ATOM 873 O O . VAL A 1 111 ? 2.422 1.319 15.381 1.00 88.69 111 VAL A O 1
ATOM 876 N N . GLU A 1 112 ? 2.454 0.888 13.180 1.00 91.06 112 GLU A N 1
ATOM 877 C CA . GLU A 1 112 ? 1.947 2.170 12.704 1.00 91.06 112 GLU A CA 1
ATOM 878 C C . GLU A 1 112 ? 0.609 1.922 12.003 1.00 91.06 112 GLU A C 1
ATOM 880 O O . GLU A 1 112 ? 0.524 1.150 11.050 1.00 91.06 112 GLU A O 1
ATOM 885 N N . LEU A 1 113 ? -0.448 2.555 12.506 1.00 88.81 113 LEU A N 1
ATOM 886 C CA . LEU A 1 113 ? -1.798 2.455 11.961 1.00 88.81 113 LEU A CA 1
ATOM 887 C C . LEU A 1 113 ? -2.134 3.769 11.258 1.00 88.81 113 LEU A C 1
ATOM 889 O O . LEU A 1 113 ? -2.123 4.829 11.884 1.00 88.81 113 LEU A O 1
ATOM 893 N N . PHE A 1 114 ? -2.461 3.699 9.973 1.00 89.88 114 PHE A N 1
ATOM 894 C CA . PHE A 1 114 ? -2.870 4.847 9.174 1.00 89.88 114 PHE A CA 1
ATOM 895 C C . PHE A 1 114 ? -4.319 4.681 8.738 1.00 89.88 114 PHE A C 1
ATOM 897 O O . PHE A 1 114 ? -4.722 3.621 8.261 1.00 89.88 114 PHE A O 1
ATOM 904 N N . ALA A 1 115 ? -5.100 5.743 8.889 1.00 85.44 115 ALA A N 1
ATOM 905 C CA . ALA A 1 115 ? -6.470 5.806 8.415 1.00 85.44 115 ALA A CA 1
ATOM 906 C C . ALA A 1 115 ? -6.686 7.154 7.726 1.00 85.44 115 ALA A C 1
ATOM 908 O O . ALA A 1 115 ? -6.588 8.205 8.362 1.00 85.44 115 ALA A O 1
ATOM 909 N N . HIS A 1 116 ? -6.956 7.130 6.422 1.00 86.31 116 HIS A N 1
ATOM 910 C CA . HIS A 1 116 ? -7.222 8.333 5.639 1.00 86.31 116 HIS A CA 1
ATOM 911 C C . HIS A 1 116 ? -8.689 8.372 5.241 1.00 86.31 116 HIS A C 1
ATOM 913 O O . HIS A 1 116 ? -9.215 7.3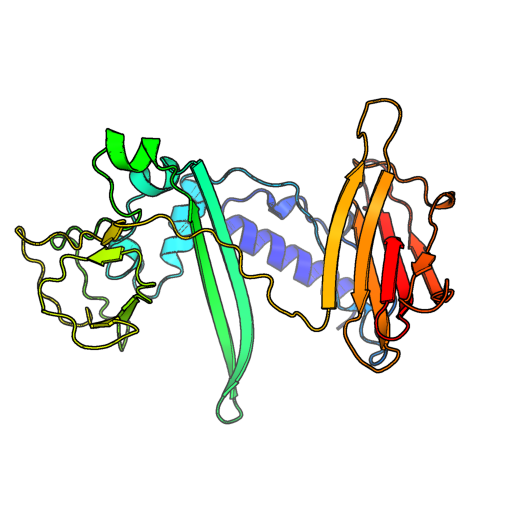95 4.714 1.00 86.31 116 HIS A O 1
ATOM 919 N N . PHE A 1 117 ? -9.329 9.521 5.450 1.00 81.25 117 PHE A N 1
ATOM 920 C CA . PHE A 1 117 ? -10.737 9.747 5.138 1.00 81.25 117 PHE A CA 1
ATOM 921 C C . PHE A 1 117 ? -10.888 11.061 4.373 1.00 81.25 117 PHE A C 1
ATOM 923 O O . PHE A 1 117 ? -10.444 12.109 4.842 1.00 81.25 117 PHE A O 1
ATOM 930 N N . VAL A 1 118 ? -11.539 11.021 3.213 1.00 80.94 118 VAL A N 1
ATOM 931 C CA . VAL A 1 118 ? -11.756 12.182 2.343 1.00 80.94 118 VAL A CA 1
ATOM 932 C C . VAL A 1 118 ? -13.250 12.454 2.244 1.00 80.94 118 VAL A C 1
ATOM 934 O O . VAL A 1 118 ? -14.005 11.660 1.682 1.00 80.94 118 VAL A O 1
ATOM 937 N N . LYS A 1 119 ? -13.694 13.594 2.780 1.00 72.62 119 LYS A N 1
ATOM 938 C CA . LYS A 1 119 ? -15.076 14.076 2.642 1.00 72.62 119 LYS A CA 1
ATOM 939 C C . LYS A 1 119 ? -15.139 15.177 1.593 1.00 72.62 119 LYS A C 1
ATOM 941 O O . LYS A 1 119 ? -14.289 16.065 1.573 1.00 72.62 119 LYS A O 1
ATOM 946 N N . SER A 1 120 ? -16.159 15.138 0.741 1.00 72.44 120 SER A N 1
ATOM 947 C CA . SER A 1 120 ? -16.421 16.240 -0.183 1.00 72.44 120 SER A CA 1
ATOM 948 C C . SER A 1 120 ? -17.070 17.417 0.553 1.00 72.44 120 SER A C 1
ATOM 950 O O . SER A 1 120 ? -17.721 17.249 1.587 1.00 72.44 120 SER A O 1
ATOM 952 N N . ARG A 1 121 ? -16.945 18.629 0.001 1.00 66.94 121 ARG A N 1
ATOM 953 C CA . ARG A 1 121 ? -17.573 19.830 0.580 1.00 66.94 121 ARG A CA 1
ATOM 954 C C . ARG A 1 121 ? -19.090 19.676 0.724 1.00 66.94 121 ARG A C 1
ATOM 956 O O . ARG A 1 121 ? -19.639 20.078 1.744 1.00 66.94 121 ARG A O 1
ATOM 963 N N . VAL A 1 122 ? -19.747 19.081 -0.272 1.00 67.44 122 VAL A N 1
ATOM 964 C CA . VAL A 1 122 ? -21.199 18.838 -0.265 1.00 67.44 122 VAL A CA 1
ATOM 965 C C . VAL A 1 122 ? -21.578 17.942 0.916 1.00 67.44 122 VAL A C 1
ATOM 967 O O . VAL A 1 122 ? -22.431 18.313 1.717 1.00 67.44 122 VAL A O 1
ATOM 970 N N . GLN A 1 123 ? -20.844 16.841 1.119 1.00 65.62 123 GLN A N 1
ATOM 971 C CA . GLN A 1 123 ? -21.056 15.927 2.247 1.00 65.62 123 GLN A CA 1
ATOM 972 C C . GLN A 1 123 ? -20.870 16.604 3.614 1.00 65.62 123 GLN A C 1
ATOM 974 O O . GLN A 1 123 ? -21.569 16.260 4.567 1.00 65.62 123 GLN A O 1
ATOM 979 N N . MET A 1 124 ? -19.935 17.553 3.727 1.00 62.88 124 MET A N 1
ATOM 980 C CA . MET A 1 124 ? -19.688 18.282 4.977 1.00 62.88 124 MET A CA 1
ATOM 981 C C . MET A 1 124 ? -20.781 19.312 5.287 1.00 62.88 124 MET A C 1
ATOM 983 O O . MET A 1 124 ? -21.162 19.462 6.448 1.00 62.88 124 MET A O 1
ATOM 987 N N . VAL A 1 125 ? -21.284 20.014 4.265 1.00 63.22 125 VAL A N 1
ATOM 988 C CA . VAL A 1 125 ? -22.289 21.078 4.417 1.00 63.22 125 VAL A CA 1
ATOM 989 C C . VAL A 1 125 ? -23.693 20.505 4.621 1.00 63.22 125 VAL A C 1
ATOM 991 O O . VAL A 1 125 ? -24.396 20.961 5.514 1.00 63.22 125 VAL A O 1
ATOM 994 N N . GLU A 1 126 ? -24.095 19.487 3.855 1.00 57.91 126 GLU A N 1
ATOM 995 C CA . GLU A 1 126 ? -25.456 18.929 3.926 1.00 57.91 126 GLU A CA 1
ATOM 996 C C . GLU A 1 126 ? -25.720 18.137 5.210 1.00 57.91 126 GLU A C 1
ATOM 998 O O . GLU A 1 126 ? -26.836 18.145 5.726 1.00 57.91 126 GLU A O 1
ATOM 1003 N N . LYS A 1 127 ? -24.705 17.450 5.750 1.00 55.00 127 LYS A N 1
ATOM 1004 C CA . LYS A 1 127 ? -24.879 16.586 6.929 1.00 55.00 127 LYS A CA 1
ATOM 1005 C C . LYS A 1 127 ? -24.520 17.255 8.261 1.00 55.00 127 LYS A C 1
ATOM 1007 O O . LYS A 1 127 ? -24.621 16.598 9.296 1.00 55.00 127 LYS A O 1
ATOM 1012 N N . ASN A 1 128 ? -24.075 18.519 8.270 1.00 52.41 128 ASN A N 1
ATOM 1013 C CA . ASN A 1 128 ? -23.474 19.164 9.453 1.00 52.41 128 ASN A CA 1
ATOM 1014 C C . ASN A 1 128 ? -22.376 18.288 10.109 1.00 52.41 128 ASN A C 1
ATOM 1016 O O . ASN A 1 128 ? -22.219 18.262 11.333 1.00 52.41 128 ASN A O 1
ATOM 1020 N N . ILE A 1 129 ? -21.639 17.505 9.309 1.00 52.56 129 ILE A N 1
ATOM 1021 C CA . ILE A 1 129 ? -20.552 16.646 9.794 1.00 52.56 129 ILE A CA 1
ATOM 1022 C C . ILE A 1 129 ? -19.234 17.340 9.464 1.00 52.56 129 ILE A C 1
ATOM 1024 O O . ILE A 1 129 ? -18.708 17.223 8.358 1.00 52.56 129 ILE A O 1
ATOM 1028 N N . TYR A 1 130 ? -18.706 18.075 10.438 1.00 53.94 130 TYR A N 1
ATOM 1029 C CA . TYR A 1 130 ? -17.522 18.916 10.256 1.00 53.94 130 TYR A CA 1
ATOM 1030 C C . TYR A 1 130 ? -16.186 18.166 10.465 1.00 53.94 130 TYR A C 1
ATOM 1032 O O . TYR A 1 130 ? -15.136 18.669 10.085 1.00 53.94 130 TYR A O 1
ATOM 1040 N N . SER A 1 131 ? -16.214 16.923 10.964 1.00 56.34 131 SER A N 1
ATOM 1041 C CA . SER A 1 131 ? -15.042 16.046 11.131 1.00 56.34 131 SER A CA 1
ATOM 1042 C C . SER A 1 131 ? -15.448 14.567 10.984 1.00 56.34 131 SER A C 1
ATOM 1044 O O . SER A 1 131 ? -16.579 14.228 11.332 1.00 56.34 131 SER A O 1
ATOM 1046 N N . PRO A 1 132 ? -14.597 13.662 10.451 1.00 52.28 132 PRO A N 1
ATOM 1047 C CA . PRO A 1 132 ? -14.814 12.213 10.558 1.00 52.28 132 PRO A CA 1
ATOM 1048 C C . PRO A 1 132 ? -14.658 11.700 11.999 1.00 52.28 132 PRO A C 1
ATOM 1050 O O . PRO A 1 132 ? -15.228 10.672 12.342 1.00 52.28 132 PRO A O 1
ATOM 1053 N N . LEU A 1 133 ? -13.929 12.435 12.840 1.00 57.09 133 LEU A N 1
ATOM 1054 C CA . LEU A 1 133 ? -13.863 12.215 14.277 1.00 57.09 133 LEU A CA 1
ATOM 1055 C C . LEU A 1 133 ? -14.918 13.108 14.925 1.00 57.09 133 LEU A C 1
ATOM 1057 O O . LEU A 1 133 ? -14.655 14.280 15.213 1.00 57.09 133 LEU A O 1
ATOM 1061 N N . ARG A 1 134 ? -16.129 12.584 15.108 1.00 55.88 134 ARG A N 1
ATOM 1062 C CA . ARG A 1 134 ? -17.013 13.125 16.137 1.00 55.88 134 ARG A CA 1
ATOM 1063 C C . ARG A 1 134 ? -16.468 12.606 17.453 1.00 55.88 134 ARG A C 1
ATOM 1065 O O . ARG A 1 134 ? -16.413 11.403 17.652 1.00 55.88 134 ARG A O 1
ATOM 1072 N N . ILE A 1 135 ? -16.045 13.512 18.326 1.00 57.88 135 ILE A N 1
ATOM 1073 C CA . ILE A 1 135 ? -15.718 13.169 19.706 1.00 57.88 135 ILE A CA 1
ATOM 1074 C C . ILE A 1 135 ? -16.989 13.418 20.519 1.00 57.88 135 ILE A C 1
ATOM 1076 O O . ILE A 1 135 ? -17.187 14.548 20.979 1.00 57.88 135 ILE A O 1
ATOM 1080 N N . PRO A 1 136 ? -17.901 12.438 20.670 1.00 53.66 136 PRO A N 1
ATOM 1081 C CA . PRO A 1 136 ? -18.860 12.524 21.747 1.00 53.66 136 PRO A CA 1
ATOM 1082 C C . PRO A 1 136 ? -18.041 12.423 23.030 1.00 53.66 136 PRO A C 1
ATOM 1084 O O . PRO A 1 136 ? -17.578 11.345 23.383 1.00 53.66 136 PRO A O 1
ATOM 1087 N N . LEU A 1 137 ? -17.871 13.519 23.769 1.00 54.47 137 LEU A N 1
ATOM 1088 C CA . LEU A 1 137 ? -17.289 13.461 25.112 1.00 54.47 137 LEU A CA 1
ATOM 1089 C C . LEU A 1 137 ? -18.239 12.749 26.100 1.00 54.47 137 LEU A C 1
ATOM 1091 O O . LEU A 1 137 ? -18.259 13.114 27.256 1.00 54.47 137 LEU A O 1
ATOM 1095 N N . ASN A 1 138 ? -19.048 11.778 25.670 1.00 52.69 138 ASN A N 1
ATOM 1096 C CA . ASN A 1 138 ? -19.791 10.837 26.514 1.00 52.69 138 ASN A CA 1
ATOM 1097 C C . ASN A 1 138 ? -19.203 9.422 26.400 1.00 52.69 138 ASN A C 1
ATOM 1099 O O . ASN A 1 138 ? -19.629 8.517 27.110 1.00 52.69 138 ASN A O 1
ATOM 1103 N N . SER A 1 139 ? -18.255 9.208 25.481 1.00 62.53 139 SER A N 1
ATOM 1104 C CA . SER A 1 139 ? -17.503 7.963 25.390 1.00 62.53 139 SER A CA 1
ATOM 1105 C C . SER A 1 139 ? -16.448 7.889 26.490 1.00 62.53 139 SER A C 1
ATOM 1107 O O . SER A 1 139 ? -15.880 8.917 26.853 1.00 62.53 139 SER A O 1
ATOM 1109 N N . ASP A 1 140 ? -16.110 6.687 26.958 1.00 71.56 140 ASP A N 1
ATOM 1110 C CA . ASP A 1 140 ? -14.924 6.481 27.793 1.00 71.56 140 ASP A CA 1
ATOM 1111 C C . ASP A 1 140 ? -13.667 6.871 26.994 1.00 71.56 140 ASP A C 1
ATOM 1113 O O . ASP A 1 140 ? -13.171 6.120 26.148 1.00 71.56 140 ASP A O 1
ATOM 1117 N N . LEU A 1 141 ? -13.176 8.091 27.221 1.00 73.94 141 LEU A N 1
ATOM 1118 C CA . LEU A 1 141 ? -11.972 8.641 26.586 1.00 73.94 141 LEU A CA 1
ATOM 1119 C C . LEU A 1 141 ? -10.694 8.162 27.271 1.00 73.94 141 LEU A C 1
ATOM 1121 O O . LEU A 1 141 ? -9.617 8.252 26.693 1.00 73.94 141 LEU A O 1
ATOM 1125 N N . GLN A 1 142 ? -10.809 7.637 28.489 1.00 76.81 142 GLN A N 1
ATOM 1126 C CA . GLN A 1 142 ? -9.664 7.194 29.266 1.00 76.81 142 GLN A CA 1
ATOM 1127 C C . GLN A 1 142 ? -9.219 5.805 28.806 1.00 76.81 142 GLN A C 1
ATOM 1129 O O . GLN A 1 142 ? -9.930 4.803 28.952 1.00 76.81 142 GLN A O 1
ATOM 1134 N N . CYS A 1 143 ? -8.007 5.732 28.264 1.00 81.75 143 CYS A N 1
ATOM 1135 C CA . CYS A 1 143 ? -7.335 4.467 28.026 1.00 81.75 143 CYS A CA 1
ATOM 1136 C C . CYS A 1 143 ? -6.407 4.130 29.194 1.00 81.75 143 CYS A C 1
ATOM 1138 O O . CYS A 1 143 ? -5.284 4.612 29.249 1.00 81.75 143 CYS A O 1
ATOM 1140 N N . LYS A 1 144 ? -6.840 3.240 30.096 1.00 82.06 144 LYS A N 1
ATOM 1141 C CA . LYS A 1 144 ? -6.055 2.839 31.286 1.00 82.06 144 LYS A CA 1
ATOM 1142 C C . LYS A 1 144 ? -4.698 2.192 30.970 1.00 82.06 144 LYS A C 1
ATOM 1144 O O . LYS A 1 144 ? -3.866 2.077 31.859 1.00 82.06 144 LYS A O 1
ATOM 1149 N N . ILE A 1 145 ? -4.513 1.718 29.737 1.00 85.69 145 ILE A N 1
ATOM 1150 C CA . ILE A 1 145 ? -3.289 1.048 29.273 1.00 85.69 145 ILE A CA 1
ATOM 1151 C C . ILE A 1 145 ? -2.318 2.050 28.632 1.00 85.69 145 ILE A C 1
ATOM 1153 O O . ILE A 1 145 ? -1.116 1.810 28.613 1.00 85.69 145 ILE A O 1
ATOM 1157 N N . ALA A 1 146 ? -2.818 3.163 28.089 1.00 82.31 146 ALA A N 1
ATOM 1158 C CA . ALA A 1 146 ? -1.966 4.152 27.449 1.00 82.31 146 ALA A CA 1
ATOM 1159 C C . ALA A 1 146 ? -1.379 5.090 28.504 1.00 82.31 146 ALA A C 1
ATOM 1161 O O . ALA A 1 146 ? -2.115 5.705 29.269 1.00 82.31 146 ALA A O 1
ATOM 1162 N N . GLU A 1 147 ? -0.057 5.251 28.494 1.00 82.19 147 GLU A N 1
ATOM 1163 C CA . GLU A 1 147 ? 0.631 6.210 29.366 1.00 82.19 147 GLU A CA 1
ATOM 1164 C C . GLU A 1 147 ? 0.237 7.658 29.049 1.00 82.19 147 GLU A C 1
ATOM 1166 O O . GLU A 1 147 ? 0.221 8.513 29.933 1.00 82.19 147 GLU A O 1
ATOM 1171 N N . ARG A 1 148 ? -0.073 7.941 27.776 1.00 82.12 148 ARG A N 1
ATOM 1172 C CA . ARG A 1 148 ? -0.413 9.283 27.310 1.00 82.12 148 ARG A CA 1
ATOM 1173 C C . ARG A 1 148 ? -1.258 9.259 26.038 1.00 82.12 148 ARG A C 1
ATOM 1175 O O . ARG A 1 148 ? -0.985 8.490 25.117 1.00 82.12 148 ARG A O 1
ATOM 1182 N N . GLN A 1 149 ? -2.252 10.143 25.958 1.00 75.31 149 GLN A N 1
ATOM 1183 C CA . GLN A 1 149 ? -3.119 10.318 24.792 1.00 75.31 149 GLN A CA 1
ATOM 1184 C C . GLN A 1 149 ? -3.204 11.798 24.409 1.00 75.31 149 GLN A C 1
ATOM 1186 O O . GLN A 1 149 ? -3.883 12.582 25.066 1.00 75.31 149 GLN A O 1
ATOM 1191 N N . VAL A 1 150 ? -2.534 12.180 23.320 1.00 77.69 150 VAL A N 1
ATOM 1192 C CA . VAL A 1 150 ? -2.519 13.565 22.826 1.00 77.69 150 VAL A CA 1
ATOM 1193 C C . VAL A 1 150 ? -3.073 13.616 21.410 1.00 77.69 150 VAL A C 1
ATOM 1195 O O . VAL A 1 150 ? -2.594 12.918 20.519 1.00 77.69 150 VAL A O 1
ATOM 1198 N N . ILE A 1 151 ? -4.066 14.472 21.194 1.00 74.06 151 ILE A N 1
ATOM 1199 C CA . ILE A 1 151 ? -4.531 14.863 19.867 1.00 74.06 151 ILE A CA 1
ATOM 1200 C C . ILE A 1 151 ? -3.671 16.039 19.420 1.00 74.06 151 ILE A C 1
ATOM 1202 O O . ILE A 1 151 ? -3.802 17.149 19.932 1.00 74.06 151 ILE A O 1
ATOM 1206 N N . ILE A 1 152 ? -2.789 15.794 18.455 1.00 70.56 152 ILE A N 1
ATOM 1207 C CA . ILE A 1 152 ? -2.013 16.850 17.810 1.00 70.56 152 ILE A CA 1
ATOM 1208 C C . ILE A 1 152 ? -2.773 17.292 16.568 1.00 70.56 152 ILE A C 1
ATOM 1210 O O . ILE A 1 152 ? -3.040 16.502 15.662 1.00 70.56 152 ILE A O 1
ATOM 1214 N N . HIS A 1 153 ? -3.113 18.570 16.516 1.00 65.06 153 HIS A N 1
ATOM 1215 C CA . HIS A 1 153 ? -3.797 19.177 15.398 1.00 65.06 153 HIS A CA 1
ATOM 1216 C C . HIS A 1 153 ? -2.902 20.225 14.741 1.00 65.06 153 HIS A C 1
ATOM 1218 O O . HIS A 1 153 ? -2.648 21.306 15.275 1.00 65.06 153 HIS A O 1
ATOM 1224 N N . ASN A 1 154 ? -2.426 19.901 13.541 1.00 60.66 154 ASN A N 1
ATOM 1225 C CA . ASN A 1 154 ? -1.724 20.859 12.706 1.00 60.66 154 ASN A CA 1
ATOM 1226 C C . ASN A 1 154 ? -2.759 21.704 11.951 1.00 60.66 154 ASN A C 1
ATOM 1228 O O . ASN A 1 154 ? -3.215 21.341 10.865 1.00 60.66 154 ASN A O 1
ATOM 1232 N N . LEU A 1 155 ? -3.186 22.801 12.581 1.00 57.25 155 LEU A N 1
ATOM 1233 C CA . LEU A 1 155 ? -4.012 23.812 11.935 1.00 57.25 155 LEU A CA 1
ATOM 1234 C C . LEU A 1 155 ? -3.163 24.510 10.869 1.00 57.25 155 LEU A C 1
ATOM 1236 O O . LEU A 1 155 ? -2.477 25.491 11.150 1.00 57.25 155 LEU A O 1
ATOM 1240 N N . ALA A 1 156 ? -3.260 24.062 9.619 1.00 52.00 156 ALA A N 1
ATOM 1241 C CA . ALA A 1 156 ? -3.083 25.008 8.526 1.00 52.00 156 ALA A CA 1
ATOM 1242 C C . ALA A 1 156 ? -4.112 26.141 8.717 1.00 52.00 156 ALA A C 1
ATOM 1244 O O . ALA A 1 156 ? -5.206 25.909 9.238 1.00 52.00 156 ALA A O 1
ATOM 1245 N N . THR A 1 157 ? -3.802 27.360 8.276 1.00 48.62 157 THR A N 1
ATOM 1246 C CA . THR A 1 157 ? -4.603 28.603 8.424 1.00 48.62 157 THR A CA 1
ATOM 1247 C C . THR A 1 157 ? -6.059 28.538 7.908 1.00 48.62 157 THR A C 1
ATOM 1249 O O . THR A 1 157 ? -6.800 29.518 7.955 1.00 48.62 157 THR A O 1
ATOM 1252 N N . ALA A 1 158 ? -6.482 27.379 7.411 1.00 46.81 158 ALA A N 1
ATOM 1253 C CA . ALA A 1 158 ? -7.764 27.046 6.821 1.00 46.81 158 ALA A CA 1
ATOM 1254 C C . ALA A 1 158 ? -8.819 26.487 7.798 1.00 46.81 158 ALA A C 1
ATOM 1256 O O . ALA A 1 158 ? -9.962 26.303 7.380 1.00 46.81 158 ALA A O 1
ATOM 1257 N N . TYR A 1 159 ? -8.500 26.226 9.067 1.00 50.06 159 TYR A N 1
ATOM 1258 C CA . TYR A 1 159 ? -9.405 25.557 10.014 1.00 50.06 159 TYR A CA 1
ATOM 1259 C C . TYR A 1 159 ? -9.619 26.400 11.286 1.00 50.06 159 TYR A C 1
ATOM 1261 O O . TYR A 1 159 ? -8.701 27.060 11.760 1.00 50.06 159 TYR A O 1
ATOM 1269 N N . SER A 1 160 ? -10.822 26.375 11.862 1.00 50.75 160 SER A N 1
ATOM 1270 C CA . SER A 1 160 ? -11.075 26.790 13.249 1.00 50.75 160 SER A CA 1
ATOM 1271 C C . SER A 1 160 ? -11.681 25.619 13.988 1.00 50.75 160 SER A C 1
ATOM 1273 O O . SER A 1 160 ? -12.666 25.059 13.526 1.00 50.75 160 SER A O 1
ATOM 1275 N N . ALA A 1 161 ? -11.162 25.267 15.145 1.00 52.06 161 ALA A N 1
ATOM 1276 C CA . ALA A 1 161 ? -11.775 24.243 15.966 1.00 52.06 161 ALA A CA 1
ATOM 1277 C C . ALA A 1 161 ? -12.297 24.882 17.249 1.00 52.06 161 ALA A C 1
ATOM 1279 O O . ALA A 1 161 ? -11.613 25.699 17.865 1.00 52.06 161 ALA A O 1
ATOM 1280 N N . ASN A 1 162 ? -13.519 24.521 17.633 1.00 52.00 162 ASN A N 1
ATOM 1281 C CA . ASN A 1 162 ? -14.067 24.900 18.928 1.00 52.00 162 ASN A CA 1
ATOM 1282 C C . ASN A 1 162 ? -13.534 23.901 19.952 1.00 52.00 162 ASN A C 1
ATOM 1284 O O . ASN A 1 162 ? -14.162 22.878 20.223 1.00 52.00 162 ASN A O 1
ATOM 1288 N N . PHE A 1 163 ? -12.334 24.168 20.455 1.00 50.72 163 PHE A N 1
ATOM 1289 C CA . PHE A 1 163 ? -11.790 23.436 21.587 1.00 50.72 163 PHE A CA 1
ATOM 1290 C C . PHE A 1 163 ? -12.404 23.967 22.895 1.00 50.72 163 PHE A C 1
ATOM 1292 O O . PHE A 1 163 ? -12.714 25.158 22.976 1.00 50.72 163 PHE A O 1
ATOM 1299 N N . PRO A 1 164 ? -12.585 23.114 23.922 1.00 46.81 164 PRO A N 1
ATOM 1300 C CA . PRO A 1 164 ? -13.012 23.552 25.254 1.00 46.81 164 PRO A CA 1
ATOM 1301 C C . PRO A 1 164 ? -12.047 24.567 25.890 1.00 46.81 164 PRO A C 1
ATOM 1303 O O . PRO A 1 164 ? -12.466 25.375 26.713 1.00 46.81 164 PRO A O 1
ATOM 1306 N N . GLU A 1 165 ? -10.777 24.553 25.476 1.00 47.09 165 GLU A N 1
ATOM 1307 C CA . GLU A 1 165 ? -9.738 25.492 25.901 1.00 47.09 165 GLU A CA 1
ATOM 1308 C C . GLU A 1 165 ? -9.222 26.329 24.723 1.00 47.09 165 GLU A C 1
ATOM 1310 O O . GLU A 1 165 ? -9.141 25.864 23.583 1.00 47.09 165 GLU A O 1
ATOM 1315 N N . LYS A 1 166 ? -8.866 27.593 24.997 1.00 47.03 166 LYS A N 1
ATOM 1316 C CA . LYS A 1 166 ? -8.222 28.475 24.015 1.00 47.03 166 LYS A CA 1
ATOM 1317 C C . LYS A 1 166 ? -6.839 27.916 23.675 1.00 47.03 166 LYS A C 1
ATOM 1319 O O . LYS A 1 166 ? -5.951 27.925 24.517 1.00 47.03 166 LYS A O 1
ATOM 1324 N N . ILE A 1 167 ? -6.653 27.483 22.434 1.00 50.62 167 ILE A N 1
ATOM 1325 C CA . ILE A 1 167 ? -5.354 27.031 21.929 1.00 50.62 167 ILE A CA 1
ATOM 1326 C C . ILE A 1 167 ? -4.473 28.238 21.628 1.00 50.62 167 ILE A C 1
ATOM 1328 O O . ILE A 1 167 ? -4.867 29.117 20.861 1.00 50.62 167 ILE A O 1
ATOM 1332 N N . THR A 1 168 ? -3.266 28.243 22.186 1.00 49.62 168 THR A N 1
ATOM 1333 C CA . THR A 1 168 ? -2.268 29.306 22.002 1.00 49.62 168 THR A CA 1
ATOM 1334 C C . THR A 1 168 ? -1.063 28.897 21.148 1.00 49.62 168 THR A C 1
ATOM 1336 O O . THR A 1 168 ? -0.293 29.773 20.772 1.00 49.62 168 THR A O 1
ATOM 1339 N N . GLU A 1 169 ? -0.900 27.615 20.792 1.00 54.34 169 GLU A N 1
ATOM 1340 C CA . GLU A 1 169 ? 0.296 27.103 20.097 1.00 54.34 169 GLU A CA 1
ATOM 1341 C C . GLU A 1 169 ? -0.034 26.263 18.849 1.00 54.34 169 GLU A C 1
ATOM 1343 O O . GLU A 1 169 ? -1.079 25.617 18.769 1.00 54.34 169 GLU A O 1
ATOM 1348 N N . THR A 1 170 ? 0.869 26.281 17.859 1.00 57.53 170 THR A N 1
ATOM 1349 C CA . THR A 1 170 ? 0.791 25.513 16.604 1.00 57.53 170 THR A CA 1
ATOM 1350 C C . THR A 1 170 ? 2.026 24.607 16.453 1.00 57.53 170 THR A C 1
ATOM 1352 O O . THR A 1 170 ? 3.135 25.145 16.433 1.00 57.53 170 THR A O 1
ATOM 1355 N N . PRO A 1 171 ? 1.879 23.276 16.280 1.00 60.69 171 PRO A N 1
ATOM 1356 C CA . PRO A 1 171 ? 0.615 22.551 16.205 1.00 60.69 171 PRO A CA 1
ATOM 1357 C C . PRO A 1 171 ? -0.103 22.543 17.557 1.00 60.69 171 PRO A C 1
ATOM 1359 O O . PRO A 1 171 ? 0.520 22.432 18.609 1.00 60.69 171 PRO A O 1
ATOM 1362 N N . ALA A 1 172 ? -1.425 22.653 17.509 1.00 63.31 172 ALA A N 1
ATOM 1363 C CA . ALA A 1 172 ? -2.251 22.607 18.698 1.00 63.31 172 ALA A CA 1
ATOM 1364 C C . ALA A 1 172 ? -2.185 21.208 19.302 1.00 63.31 172 ALA A C 1
ATOM 1366 O O . ALA A 1 172 ? -2.359 20.224 18.584 1.00 63.31 172 ALA A O 1
ATOM 1367 N N . MET A 1 173 ? -1.961 21.103 20.605 1.00 68.19 173 MET A N 1
ATOM 1368 C CA . MET A 1 173 ? -1.957 19.820 21.301 1.00 68.19 173 MET A CA 1
ATOM 1369 C C . MET A 1 173 ? -3.086 19.806 22.322 1.00 68.19 173 MET A C 1
ATOM 1371 O O . MET A 1 173 ? -3.176 20.696 23.160 1.00 68.19 173 MET A O 1
ATOM 1375 N N . LEU A 1 174 ? -3.948 18.796 22.243 1.00 71.62 174 LEU A N 1
ATOM 1376 C CA . LEU A 1 174 ? -4.989 18.526 23.226 1.00 71.62 174 LEU A CA 1
ATOM 1377 C C . LEU A 1 174 ? -4.656 17.209 23.926 1.00 71.62 174 LEU A C 1
ATOM 1379 O O . LEU A 1 174 ? -4.741 16.143 23.315 1.00 71.62 174 LEU A O 1
ATOM 1383 N N . ASP A 1 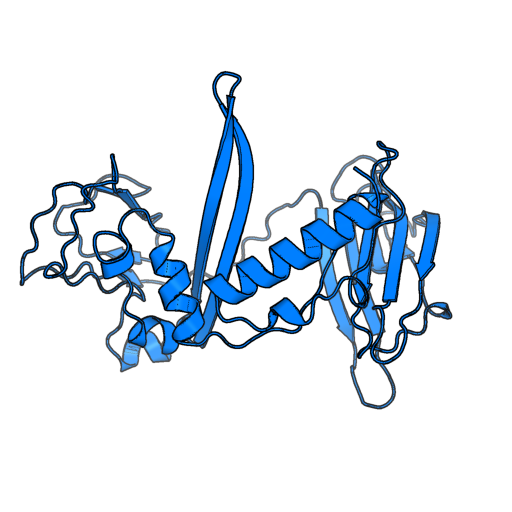175 ? -4.275 17.280 25.198 1.00 73.50 175 ASP A N 1
ATOM 1384 C CA . ASP A 1 175 ? -4.067 16.094 26.028 1.00 73.50 175 ASP A CA 1
ATOM 1385 C C . ASP A 1 175 ? -5.420 15.607 26.568 1.00 73.50 175 ASP A C 1
ATOM 1387 O O . ASP A 1 175 ? -6.107 16.328 27.290 1.00 73.50 175 ASP A O 1
ATOM 1391 N N . ILE A 1 176 ? -5.828 14.398 26.180 1.00 74.06 176 ILE A N 1
ATOM 1392 C CA . ILE A 1 176 ? -7.118 13.808 26.570 1.00 74.06 176 ILE A CA 1
ATOM 1393 C C . ILE A 1 176 ? -6.977 12.729 27.648 1.00 74.06 176 ILE A C 1
ATOM 1395 O O . ILE A 1 176 ? -7.976 12.125 28.030 1.00 74.06 176 ILE A O 1
ATOM 1399 N N . THR A 1 177 ? -5.766 12.499 28.166 1.00 73.88 177 THR A N 1
ATOM 1400 C CA . THR A 1 177 ? -5.454 11.366 29.057 1.00 73.88 177 THR A CA 1
ATOM 1401 C C . THR A 1 177 ? -6.364 11.313 30.294 1.00 73.88 177 THR A C 1
ATOM 1403 O O . THR A 1 177 ? -6.848 10.245 30.658 1.00 73.88 177 THR A O 1
ATOM 1406 N N . ASN A 1 178 ? -6.660 12.469 30.903 1.00 70.19 178 ASN A N 1
ATOM 1407 C CA . ASN A 1 178 ? -7.493 12.588 32.111 1.00 70.19 178 ASN A CA 1
ATOM 1408 C C . ASN A 1 178 ? -8.783 13.389 31.878 1.00 70.19 178 ASN A C 1
ATOM 1410 O O . ASN A 1 178 ? -9.396 13.883 32.825 1.00 70.19 178 ASN A O 1
ATOM 1414 N N . MET A 1 179 ? -9.190 13.566 30.621 1.00 67.81 179 MET A N 1
ATOM 1415 C CA . MET A 1 179 ? -10.335 14.408 30.299 1.00 67.81 179 MET A CA 1
ATOM 1416 C C . MET A 1 179 ? -11.636 13.738 30.763 1.00 67.81 179 MET A C 1
ATOM 1418 O O . MET A 1 179 ? -11.889 12.574 30.451 1.00 67.81 179 MET A O 1
ATOM 1422 N N . ILE A 1 180 ? -12.458 14.468 31.525 1.00 62.53 180 ILE A N 1
ATOM 1423 C CA . ILE A 1 180 ? -13.757 13.973 31.995 1.00 62.53 180 ILE A CA 1
ATOM 1424 C C . ILE A 1 180 ? -14.793 14.166 30.875 1.00 62.53 180 ILE A C 1
ATOM 1426 O O . ILE A 1 180 ? -14.940 15.290 30.380 1.00 62.53 180 ILE A O 1
ATOM 1430 N N . PRO A 1 181 ? -15.519 13.103 30.485 1.00 60.41 181 PRO A N 1
ATOM 1431 C CA . PRO A 1 181 ? -16.670 13.184 29.597 1.00 60.41 181 PRO A CA 1
ATOM 1432 C C . PRO A 1 181 ? -17.676 14.263 30.053 1.00 60.41 181 PRO A C 1
ATOM 1434 O O . PRO A 1 181 ? -18.119 14.246 31.199 1.00 60.41 181 PRO A O 1
ATOM 1437 N N . ASN A 1 182 ? -18.034 15.221 29.192 1.00 58.81 182 ASN A N 1
ATOM 1438 C CA . ASN A 1 182 ? -19.043 16.241 29.492 1.00 58.81 182 ASN A CA 1
ATOM 1439 C C . ASN A 1 182 ? -20.022 16.374 28.318 1.00 58.81 182 ASN A C 1
ATOM 1441 O O . ASN A 1 182 ? -19.614 16.704 27.203 1.00 58.81 182 ASN A O 1
ATOM 1445 N N . GLU A 1 183 ? -21.317 16.187 28.592 1.00 50.34 183 GLU A N 1
ATOM 1446 C CA . GLU A 1 183 ? -22.402 16.097 27.599 1.00 50.34 183 GLU A CA 1
ATOM 1447 C C . GLU A 1 183 ? -22.556 17.327 26.691 1.00 50.34 183 GLU A C 1
ATOM 1449 O O . GLU A 1 183 ? -23.226 17.260 25.662 1.00 50.34 183 GLU A O 1
ATOM 1454 N N . LYS A 1 184 ? -21.943 18.463 27.046 1.00 47.34 184 LYS A N 1
ATOM 1455 C CA . LYS A 1 184 ? -22.125 19.744 26.343 1.00 47.34 184 LYS A CA 1
ATOM 1456 C C . LYS A 1 184 ? -21.034 20.109 25.337 1.00 47.34 184 LYS A C 1
ATOM 1458 O O . LYS A 1 184 ? -21.231 21.057 24.580 1.00 47.34 184 LYS A O 1
ATOM 1463 N N . ASN A 1 185 ? -19.921 19.380 25.281 1.00 46.56 185 ASN A N 1
ATOM 1464 C CA . ASN A 1 185 ? -18.787 19.754 24.436 1.00 46.56 185 ASN A CA 1
ATOM 1465 C C . ASN A 1 185 ? -18.538 18.679 23.362 1.00 46.56 185 ASN A C 1
ATOM 1467 O O . ASN A 1 185 ? -18.031 17.602 23.641 1.00 46.56 185 ASN A O 1
ATOM 1471 N N . MET A 1 186 ? -18.872 18.966 22.102 1.00 53.72 186 MET A N 1
ATOM 1472 C CA . MET A 1 186 ? -18.311 18.229 20.963 1.00 53.72 186 MET A CA 1
ATOM 1473 C C . MET A 1 186 ? -17.078 18.978 20.475 1.00 53.72 186 MET A C 1
ATOM 1475 O O . MET A 1 186 ? -17.173 20.168 20.168 1.00 53.72 186 MET A O 1
ATOM 1479 N N . LEU A 1 187 ? -15.944 18.286 20.331 1.00 55.00 187 LEU A N 1
ATOM 1480 C CA . LEU A 1 187 ? -14.829 18.854 19.580 1.00 55.00 187 LEU A CA 1
ATOM 1481 C C . LEU A 1 187 ? -15.238 18.928 18.104 1.00 55.00 187 LEU A C 1
ATOM 1483 O O . LEU A 1 187 ? -15.251 17.922 17.396 1.00 55.00 187 LEU A O 1
ATOM 1487 N N . MET A 1 188 ? -15.597 20.125 17.645 1.00 54.88 188 MET A N 1
ATOM 1488 C CA . MET A 1 188 ? -15.925 20.374 16.245 1.00 54.88 188 MET A CA 1
ATOM 1489 C C . MET A 1 188 ? -14.754 21.066 15.558 1.00 54.88 188 MET A C 1
ATOM 1491 O O . MET A 1 188 ? -14.437 22.216 15.864 1.00 54.88 188 MET A O 1
ATOM 1495 N N . ILE A 1 189 ? -14.136 20.374 14.602 1.00 57.00 189 ILE A N 1
ATOM 1496 C CA . ILE A 1 189 ? -13.170 20.970 13.678 1.00 57.00 189 ILE A CA 1
ATOM 1497 C C . ILE A 1 189 ? -13.973 21.595 12.540 1.00 57.00 189 ILE A C 1
ATOM 1499 O O . ILE A 1 189 ? -14.620 20.885 11.784 1.00 57.00 189 ILE A O 1
ATOM 1503 N N . ARG A 1 190 ? -13.974 22.920 12.418 1.00 56.19 190 ARG A N 1
ATOM 1504 C CA . ARG A 1 190 ? -14.632 23.646 11.328 1.00 56.19 190 ARG A CA 1
ATOM 1505 C C . ARG A 1 190 ? -13.601 24.014 10.267 1.00 56.19 190 ARG A C 1
ATOM 1507 O O . ARG A 1 190 ? -12.562 24.596 10.562 1.00 56.19 190 ARG A O 1
ATOM 1514 N N . VAL A 1 191 ? -13.907 23.706 9.012 1.00 55.25 191 VAL A N 1
ATOM 1515 C CA . VAL A 1 191 ? -13.089 24.121 7.865 1.00 55.25 191 VAL A CA 1
ATOM 1516 C C . VAL A 1 191 ? -13.554 25.504 7.417 1.00 55.25 191 VAL A C 1
ATOM 1518 O O . VAL A 1 191 ? -14.697 25.667 6.996 1.00 55.25 191 VAL A O 1
ATOM 1521 N N . ASN A 1 192 ? -12.682 26.502 7.521 1.00 52.72 192 ASN A N 1
ATOM 1522 C CA . ASN A 1 192 ? -12.967 27.890 7.157 1.00 52.72 192 ASN A CA 1
ATOM 1523 C C . ASN A 1 192 ? -12.484 28.250 5.747 1.00 52.72 192 ASN A C 1
ATOM 1525 O O . ASN A 1 192 ? -13.065 29.136 5.121 1.00 52.72 192 ASN A O 1
ATOM 1529 N N . ARG A 1 193 ? -11.453 27.576 5.220 1.00 53.09 193 ARG A N 1
ATOM 1530 C CA . ARG A 1 193 ? -10.986 27.738 3.833 1.00 53.09 193 ARG A CA 1
ATOM 1531 C C . ARG A 1 193 ? -10.539 26.406 3.238 1.00 53.09 193 ARG A C 1
ATOM 1533 O O . ARG A 1 193 ? -9.974 25.568 3.923 1.00 53.09 193 ARG A O 1
ATOM 1540 N N . THR A 1 194 ? -10.761 26.221 1.942 1.00 51.31 194 THR A N 1
ATOM 1541 C CA . THR A 1 194 ? -10.123 25.145 1.177 1.00 51.31 194 THR A CA 1
ATOM 1542 C C . THR A 1 194 ? -8.696 25.566 0.862 1.00 51.31 194 THR A C 1
ATOM 1544 O O . THR A 1 194 ? -8.495 26.598 0.222 1.00 51.31 194 THR A O 1
ATOM 1547 N N . GLN A 1 195 ? -7.708 24.790 1.295 1.00 49.09 195 GLN A N 1
ATOM 1548 C CA . GLN A 1 195 ? -6.340 24.970 0.829 1.00 49.09 195 GLN A CA 1
ATOM 1549 C C . GLN A 1 195 ? -6.165 24.150 -0.449 1.00 49.09 195 GLN A C 1
ATOM 1551 O O . GLN A 1 195 ? -6.431 22.948 -0.455 1.00 49.09 195 GLN A O 1
ATOM 1556 N N . SER A 1 196 ? -5.748 24.790 -1.541 1.00 47.50 196 SER A N 1
ATOM 1557 C CA . SER A 1 196 ? -5.254 24.053 -2.700 1.00 47.50 196 SER A CA 1
ATOM 1558 C C . SER A 1 196 ? -3.977 23.338 -2.274 1.00 47.50 196 SER A C 1
ATOM 1560 O O . SER A 1 196 ? -3.012 23.988 -1.869 1.00 47.50 196 SER A O 1
ATOM 1562 N N . ILE A 1 197 ? -3.964 22.008 -2.348 1.00 48.59 197 ILE A N 1
ATOM 1563 C CA . ILE A 1 197 ? -2.746 21.211 -2.184 1.00 48.59 197 ILE A CA 1
ATOM 1564 C C . ILE A 1 197 ? -1.919 21.427 -3.460 1.00 48.59 197 ILE A C 1
ATOM 1566 O O . ILE A 1 197 ? -1.922 20.606 -4.366 1.00 48.59 197 ILE A O 1
ATOM 1570 N N . SER A 1 198 ? -1.286 22.594 -3.583 1.00 45.69 198 SER A N 1
ATOM 1571 C CA . SER A 1 198 ? -0.375 22.929 -4.683 1.00 45.69 198 SER A CA 1
ATOM 1572 C C . SER A 1 198 ? 1.085 22.826 -4.253 1.00 45.69 198 SER A C 1
ATOM 1574 O O . SER A 1 198 ? 1.959 23.385 -4.911 1.00 45.69 198 SER A O 1
ATOM 1576 N N . ASN A 1 199 ? 1.366 22.147 -3.138 1.00 46.78 199 ASN A N 1
ATOM 1577 C CA . ASN A 1 199 ? 2.735 21.911 -2.712 1.00 46.78 199 ASN A CA 1
ATOM 1578 C C . ASN A 1 199 ? 3.352 20.866 -3.646 1.00 46.78 199 ASN A C 1
ATOM 1580 O O . ASN A 1 199 ? 3.323 19.668 -3.370 1.00 46.78 199 ASN A O 1
ATOM 1584 N N . GLN A 1 200 ? 3.920 21.331 -4.761 1.00 51.59 200 GLN A N 1
ATOM 1585 C CA . GLN A 1 200 ? 5.017 20.627 -5.408 1.00 51.59 200 GLN A CA 1
ATOM 1586 C C . GLN A 1 200 ? 6.145 20.565 -4.381 1.00 51.59 200 GLN A C 1
ATOM 1588 O O . GLN A 1 200 ? 6.904 21.512 -4.200 1.00 51.59 200 GLN A O 1
ATOM 1593 N N . HIS A 1 201 ? 6.214 19.466 -3.636 1.00 56.44 201 HIS A N 1
ATOM 1594 C CA . HIS A 1 201 ? 7.412 19.163 -2.878 1.00 56.44 201 HIS A CA 1
ATOM 1595 C C . HIS A 1 201 ? 8.558 19.003 -3.883 1.00 56.44 201 HIS A C 1
ATOM 1597 O O . HIS A 1 201 ? 8.460 18.179 -4.797 1.00 56.44 201 HIS A O 1
ATOM 1603 N N . ASN A 1 202 ? 9.636 19.774 -3.706 1.00 61.47 202 ASN A N 1
ATOM 1604 C CA . ASN A 1 202 ? 10.912 19.532 -4.381 1.00 61.47 202 ASN A CA 1
ATOM 1605 C C . ASN A 1 202 ? 11.485 18.222 -3.837 1.00 61.47 202 ASN A C 1
ATOM 1607 O O . ASN A 1 202 ? 12.273 18.192 -2.896 1.00 61.47 202 ASN A O 1
ATOM 1611 N N . SER A 1 203 ? 10.982 17.120 -4.375 1.00 74.88 203 SER A N 1
ATOM 1612 C CA . SER A 1 203 ? 11.449 15.780 -4.071 1.00 74.88 203 SER A CA 1
ATOM 1613 C C . SER A 1 203 ? 12.771 15.544 -4.795 1.00 74.88 203 SER A C 1
ATOM 1615 O O . SER A 1 203 ? 12.937 15.956 -5.942 1.00 74.88 203 SER A O 1
ATOM 1617 N N . MET A 1 204 ? 13.719 14.879 -4.132 1.00 82.12 204 MET A N 1
ATOM 1618 C CA . MET A 1 204 ? 14.974 14.461 -4.774 1.00 82.12 204 MET A CA 1
ATOM 1619 C C . MET A 1 204 ? 14.694 13.537 -5.968 1.00 82.12 204 MET A C 1
ATOM 1621 O O . MET A 1 204 ? 15.339 13.649 -7.007 1.00 82.12 204 MET A O 1
ATOM 1625 N N . PHE A 1 205 ? 13.662 12.698 -5.832 1.00 80.00 205 PHE A N 1
ATOM 1626 C CA . PHE A 1 205 ? 13.134 11.855 -6.894 1.00 80.00 205 PHE A CA 1
ATOM 1627 C C . PHE A 1 205 ? 11.615 11.935 -6.954 1.00 80.00 205 PHE A C 1
ATOM 1629 O O . PHE A 1 205 ? 10.954 11.957 -5.914 1.00 80.00 205 PHE A O 1
ATOM 1636 N N . SER A 1 206 ? 11.059 11.890 -8.164 1.00 81.81 206 SER A N 1
ATOM 1637 C CA . SER A 1 206 ? 9.616 11.712 -8.355 1.00 81.81 206 SER A CA 1
ATOM 1638 C C . SER A 1 206 ? 9.330 10.506 -9.238 1.00 81.81 206 SER A C 1
ATOM 1640 O O . SER A 1 206 ? 10.022 10.286 -10.232 1.00 81.81 206 SER A O 1
ATOM 1642 N N . PHE A 1 207 ? 8.299 9.751 -8.866 1.00 83.38 207 PHE A N 1
ATOM 1643 C CA . PHE A 1 207 ? 7.850 8.548 -9.555 1.00 83.38 207 PHE A CA 1
ATOM 1644 C C . PHE A 1 207 ? 6.370 8.694 -9.873 1.00 83.38 207 PHE A C 1
ATOM 1646 O O . PHE A 1 207 ? 5.567 8.953 -8.978 1.00 83.38 207 PHE A O 1
ATOM 1653 N N . ASN A 1 208 ? 6.010 8.551 -11.144 1.00 82.44 208 ASN A N 1
ATOM 1654 C CA . ASN A 1 208 ? 4.621 8.589 -11.582 1.00 82.44 208 ASN A CA 1
ATOM 1655 C C . ASN A 1 208 ? 4.373 7.431 -12.536 1.00 82.44 208 ASN A C 1
ATOM 1657 O O . ASN A 1 208 ? 5.059 7.316 -13.547 1.00 82.44 208 ASN A O 1
ATOM 1661 N N . ILE A 1 209 ? 3.384 6.602 -12.225 1.00 83.06 209 ILE A N 1
ATOM 1662 C CA . ILE A 1 209 ? 2.927 5.536 -13.113 1.00 83.06 209 ILE A CA 1
ATOM 1663 C C . ILE A 1 209 ? 1.624 6.012 -13.739 1.00 83.06 209 ILE A C 1
ATOM 1665 O O . ILE A 1 209 ? 0.710 6.441 -13.033 1.00 83.06 209 ILE A O 1
ATOM 1669 N N . ALA A 1 210 ? 1.553 5.963 -15.061 1.00 81.50 210 ALA A N 1
ATOM 1670 C CA . ALA A 1 210 ? 0.372 6.327 -15.819 1.00 81.50 210 ALA A CA 1
ATOM 1671 C C . ALA A 1 210 ? 0.045 5.230 -16.827 1.00 81.50 210 ALA A C 1
ATOM 1673 O O . ALA A 1 210 ? 0.929 4.541 -17.334 1.00 81.50 210 ALA A O 1
ATOM 1674 N N . HIS A 1 211 ? -1.240 5.095 -17.127 1.00 77.69 211 HIS A N 1
ATOM 1675 C CA . HIS A 1 211 ? -1.710 4.309 -18.255 1.00 77.69 211 HIS A CA 1
ATOM 1676 C C . HIS A 1 211 ? -2.266 5.258 -19.316 1.00 77.69 211 HIS A C 1
ATOM 1678 O O . HIS A 1 211 ? -3.038 6.165 -19.000 1.00 77.69 211 HIS A O 1
ATOM 1684 N N . GLU A 1 212 ? -1.886 5.059 -20.574 1.00 71.94 212 GLU A N 1
ATOM 1685 C CA . GLU A 1 212 ? -2.452 5.794 -21.702 1.00 71.94 212 GLU A CA 1
ATOM 1686 C C . GLU A 1 212 ? -3.366 4.879 -22.521 1.00 71.94 212 GLU A C 1
ATOM 1688 O O . GLU A 1 212 ? -2.974 3.771 -22.891 1.00 71.94 212 GLU A O 1
ATOM 1693 N N . LYS A 1 213 ? -4.585 5.371 -22.796 1.00 68.06 213 LYS A N 1
ATOM 1694 C CA . LYS A 1 213 ? -5.618 4.718 -23.619 1.00 68.06 213 LYS A CA 1
ATOM 1695 C C . LYS A 1 213 ? -5.806 3.224 -23.305 1.00 68.06 213 LYS A C 1
ATOM 1697 O O . LYS A 1 213 ? -5.728 2.427 -24.231 1.00 68.06 213 LYS A O 1
ATOM 1702 N N . PRO A 1 214 ? -6.062 2.821 -22.045 1.00 65.69 214 PRO A N 1
ATOM 1703 C CA . PRO A 1 214 ? -6.413 1.435 -21.774 1.00 65.69 214 PRO A CA 1
ATOM 1704 C C . PRO A 1 214 ? -7.764 1.137 -22.436 1.00 65.69 214 PRO A C 1
ATOM 1706 O O . PRO A 1 214 ? -8.813 1.564 -21.951 1.00 65.69 214 PRO A O 1
ATOM 1709 N N . ASP A 1 215 ? -7.750 0.442 -23.567 1.00 65.69 215 ASP A N 1
ATOM 1710 C CA . ASP A 1 215 ? -8.949 -0.100 -24.193 1.00 65.69 215 ASP A CA 1
ATOM 1711 C C . ASP A 1 215 ? -8.810 -1.615 -24.401 1.00 65.69 215 ASP A C 1
ATOM 1713 O O . ASP A 1 215 ? -7.802 -2.232 -24.058 1.00 65.69 215 ASP A O 1
ATOM 1717 N N . ALA A 1 216 ? -9.851 -2.247 -24.942 1.00 61.88 216 ALA A N 1
ATOM 1718 C CA . ALA A 1 216 ? -9.843 -3.687 -25.199 1.00 61.88 216 ALA A CA 1
ATOM 1719 C C . ALA A 1 216 ? -8.802 -4.134 -26.253 1.00 61.88 216 ALA A C 1
ATOM 1721 O O . ALA A 1 216 ? -8.645 -5.332 -26.473 1.00 61.88 216 ALA A O 1
ATOM 1722 N N . ARG A 1 217 ? -8.134 -3.199 -26.939 1.00 67.88 217 ARG A N 1
ATOM 1723 C CA . ARG A 1 217 ? -7.161 -3.436 -28.016 1.00 67.88 217 ARG A CA 1
ATOM 1724 C C . ARG A 1 217 ? -5.721 -3.180 -27.572 1.00 67.88 217 ARG A C 1
ATOM 1726 O O . ARG A 1 217 ? -4.811 -3.531 -28.318 1.00 67.88 217 ARG A O 1
ATOM 1733 N N . GLY A 1 218 ? -5.511 -2.601 -26.391 1.00 72.56 218 GLY A N 1
ATOM 1734 C CA . GLY A 1 218 ? -4.193 -2.378 -25.808 1.00 72.56 218 GLY A CA 1
ATOM 1735 C C . GLY A 1 218 ? -4.105 -1.060 -25.049 1.00 72.56 218 GLY A C 1
ATOM 1736 O O . GLY A 1 218 ? -5.085 -0.344 -24.877 1.00 72.56 218 GLY A O 1
ATOM 1737 N N . GLY A 1 219 ? -2.908 -0.747 -24.573 1.00 83.50 219 GLY A N 1
ATOM 1738 C CA . GLY A 1 219 ? -2.605 0.492 -23.872 1.00 83.50 219 GLY A CA 1
ATOM 1739 C C . GLY A 1 219 ? -1.118 0.571 -23.559 1.00 83.50 219 GLY A C 1
ATOM 1740 O O . GLY A 1 219 ? -0.398 -0.417 -23.700 1.00 83.50 219 GLY A O 1
ATOM 1741 N N . ILE A 1 220 ? -0.659 1.745 -23.137 1.00 83.75 220 ILE A N 1
ATOM 1742 C CA . ILE A 1 220 ? 0.732 1.950 -22.721 1.00 83.75 220 ILE A CA 1
ATOM 1743 C C . ILE A 1 220 ? 0.753 2.090 -21.206 1.00 83.75 220 ILE A C 1
ATOM 1745 O O . ILE A 1 220 ? 0.041 2.930 -20.657 1.00 83.75 220 ILE A O 1
ATOM 1749 N N . LEU A 1 221 ? 1.574 1.285 -20.537 1.00 87.19 221 LEU A N 1
ATOM 1750 C CA . LEU A 1 221 ? 1.900 1.462 -19.128 1.00 87.19 221 LEU A CA 1
ATOM 1751 C C . LEU A 1 221 ? 3.256 2.157 -19.047 1.00 87.19 221 LEU A C 1
ATOM 1753 O O . LEU A 1 221 ? 4.269 1.536 -19.339 1.00 87.19 221 LEU A O 1
ATOM 1757 N N . GLY A 1 222 ? 3.254 3.435 -18.673 1.00 88.50 222 GLY A N 1
ATOM 1758 C CA . GLY A 1 222 ? 4.462 4.249 -18.595 1.00 88.50 222 GLY A CA 1
ATOM 1759 C C . GLY A 1 222 ? 4.815 4.600 -17.155 1.00 88.50 222 GLY A C 1
ATOM 1760 O O . GLY A 1 222 ? 3.956 5.035 -16.382 1.00 88.50 222 GLY A O 1
ATOM 1761 N N . THR A 1 223 ? 6.086 4.467 -16.792 1.00 90.25 223 THR A N 1
ATOM 1762 C CA . THR A 1 223 ? 6.640 4.965 -15.533 1.00 90.25 223 THR A CA 1
ATOM 1763 C C . THR A 1 223 ? 7.582 6.126 -15.797 1.00 90.25 223 THR A C 1
ATOM 1765 O O . THR A 1 223 ? 8.640 5.977 -16.400 1.00 90.25 223 THR A O 1
ATOM 1768 N N . LYS A 1 224 ? 7.234 7.299 -15.274 1.00 90.69 224 LYS A N 1
ATOM 1769 C CA . LYS A 1 224 ? 8.090 8.479 -15.294 1.00 90.69 224 LYS A CA 1
ATOM 1770 C C . LYS A 1 224 ? 8.893 8.579 -14.005 1.00 90.69 224 LYS A C 1
ATOM 1772 O O . LYS A 1 224 ? 8.318 8.693 -12.921 1.00 90.69 224 LYS A O 1
ATOM 1777 N N . ILE A 1 225 ? 10.209 8.615 -14.151 1.00 91.12 225 ILE A N 1
ATOM 1778 C CA . ILE A 1 225 ? 11.190 8.762 -13.079 1.00 91.12 225 ILE A CA 1
ATOM 1779 C C . ILE A 1 225 ? 11.912 10.090 -13.288 1.00 91.12 225 ILE A C 1
ATOM 1781 O O . ILE A 1 225 ? 12.372 10.386 -14.387 1.00 91.12 225 ILE A O 1
ATOM 1785 N N . VAL A 1 226 ? 12.006 10.915 -12.251 1.00 90.69 226 VAL A N 1
ATOM 1786 C CA . VAL A 1 226 ? 12.744 12.184 -12.317 1.00 90.69 226 VAL A CA 1
ATOM 1787 C C . VAL A 1 226 ? 13.867 12.161 -11.297 1.00 90.69 226 VAL A C 1
ATOM 1789 O O . VAL A 1 226 ? 13.587 11.947 -10.120 1.00 90.69 226 VAL A O 1
ATOM 1792 N N . ASN A 1 227 ? 15.098 12.401 -11.748 1.00 90.88 227 ASN A N 1
ATOM 1793 C CA . ASN A 1 227 ? 16.258 12.637 -10.895 1.00 90.88 227 ASN A CA 1
ATOM 1794 C C . ASN A 1 227 ? 16.515 14.148 -10.825 1.00 90.88 227 ASN A C 1
ATOM 1796 O O . ASN A 1 227 ? 16.926 14.738 -11.821 1.00 90.88 227 ASN A O 1
ATOM 1800 N N . ASN A 1 228 ? 16.269 14.767 -9.667 1.00 89.56 228 ASN A N 1
ATOM 1801 C CA . ASN A 1 228 ? 16.523 16.196 -9.441 1.00 89.56 228 ASN A CA 1
ATOM 1802 C C . ASN A 1 228 ? 17.888 16.459 -8.773 1.00 89.56 228 ASN A C 1
ATOM 1804 O O . ASN A 1 228 ? 18.124 17.561 -8.281 1.00 89.56 228 ASN A O 1
ATOM 1808 N N . LEU A 1 229 ? 18.758 15.447 -8.683 1.00 89.62 229 LEU A N 1
ATOM 1809 C CA . LEU A 1 229 ? 20.101 15.579 -8.125 1.00 89.62 229 LEU A CA 1
ATOM 1810 C C . LEU A 1 229 ? 21.098 16.067 -9.182 1.00 89.62 229 LEU A C 1
ATOM 1812 O O . LEU A 1 229 ? 20.934 15.830 -10.380 1.00 89.62 229 LEU A O 1
ATOM 1816 N N . ASP A 1 230 ? 22.185 16.668 -8.699 1.00 89.44 230 ASP A N 1
ATOM 1817 C CA . ASP A 1 230 ? 23.318 17.110 -9.522 1.00 89.44 230 ASP A CA 1
ATOM 1818 C C . ASP A 1 230 ? 24.207 15.952 -10.006 1.00 89.44 230 ASP A C 1
ATOM 1820 O O . ASP A 1 230 ? 25.054 16.142 -10.875 1.00 89.44 230 ASP A O 1
ATOM 1824 N N . ASN A 1 231 ? 24.006 14.748 -9.462 1.00 89.88 231 ASN A N 1
ATOM 1825 C CA . ASN A 1 231 ? 24.796 13.560 -9.770 1.00 89.88 231 ASN A CA 1
ATOM 1826 C C . ASN A 1 231 ? 23.965 12.488 -10.485 1.00 89.88 231 ASN A C 1
ATOM 1828 O O . ASN A 1 231 ? 22.745 12.387 -10.317 1.00 89.88 231 ASN A O 1
ATOM 1832 N N . GLU A 1 232 ? 24.667 11.645 -11.241 1.00 89.88 232 GLU A N 1
ATOM 1833 C CA . GLU A 1 232 ? 24.123 10.395 -11.763 1.00 89.88 232 GLU A CA 1
ATOM 1834 C C . GLU A 1 232 ? 23.738 9.452 -10.613 1.00 89.88 232 GLU A C 1
ATOM 1836 O O . GLU A 1 232 ? 24.417 9.392 -9.584 1.00 89.88 232 GLU A O 1
ATOM 1841 N N . TYR A 1 233 ? 22.638 8.718 -10.785 1.00 90.06 233 TYR A N 1
ATOM 1842 C CA . TYR A 1 233 ? 22.123 7.804 -9.773 1.00 90.06 233 TYR A CA 1
ATOM 1843 C C . TYR A 1 233 ? 21.834 6.419 -10.356 1.00 90.06 233 TYR A C 1
ATOM 1845 O O . TYR A 1 233 ? 21.057 6.288 -11.302 1.00 90.06 233 TYR A O 1
ATOM 1853 N N . SER A 1 234 ? 22.429 5.378 -9.765 1.00 89.81 234 SER A N 1
ATOM 1854 C CA . SER A 1 234 ? 22.095 3.983 -10.072 1.00 89.81 234 SER A CA 1
ATOM 1855 C C . SER A 1 234 ? 20.899 3.549 -9.224 1.00 89.81 234 SER A C 1
ATOM 1857 O O . SER A 1 234 ? 20.972 3.525 -7.995 1.00 89.81 234 SER A O 1
ATOM 1859 N N . ALA A 1 235 ? 19.784 3.241 -9.882 1.00 87.50 235 ALA A N 1
ATOM 1860 C CA . ALA A 1 235 ? 18.527 2.853 -9.261 1.00 87.50 235 ALA A CA 1
ATOM 1861 C C . ALA A 1 235 ? 18.158 1.413 -9.624 1.00 87.50 235 ALA A C 1
ATOM 1863 O O . ALA A 1 235 ? 18.147 1.039 -10.795 1.00 87.50 235 ALA A O 1
ATOM 1864 N N . ASN A 1 236 ? 17.756 0.628 -8.627 1.00 87.19 236 ASN A N 1
ATOM 1865 C CA . ASN A 1 236 ? 17.096 -0.653 -8.862 1.00 87.19 236 ASN A CA 1
ATOM 1866 C C . ASN A 1 236 ? 15.593 -0.410 -8.998 1.00 87.19 236 ASN A C 1
ATOM 1868 O O . ASN A 1 236 ? 14.930 0.009 -8.049 1.00 87.19 236 ASN A O 1
ATOM 1872 N N . TYR A 1 237 ? 15.065 -0.648 -10.191 1.00 87.62 237 TYR A N 1
ATOM 1873 C CA . TYR A 1 237 ? 13.645 -0.567 -10.488 1.00 87.62 237 TYR A CA 1
ATOM 1874 C C . TYR A 1 237 ? 13.018 -1.953 -10.407 1.00 87.62 237 TYR A C 1
ATOM 1876 O O . TYR A 1 237 ? 13.496 -2.900 -11.034 1.00 87.62 237 TYR A O 1
ATOM 1884 N N . TYR A 1 238 ? 11.926 -2.056 -9.654 1.00 87.19 238 TYR A N 1
ATOM 1885 C CA . TYR A 1 238 ? 11.152 -3.279 -9.533 1.00 87.19 238 TYR A CA 1
ATOM 1886 C C . TYR A 1 238 ? 9.668 -2.999 -9.737 1.00 87.19 238 TYR A C 1
ATOM 1888 O O . TYR A 1 238 ? 9.102 -2.132 -9.070 1.00 87.19 238 TYR A O 1
ATOM 1896 N N . HIS A 1 239 ? 9.040 -3.742 -10.646 1.00 87.06 239 HIS A N 1
ATOM 1897 C CA . HIS A 1 239 ? 7.619 -3.620 -10.946 1.00 87.06 239 HIS A CA 1
ATOM 1898 C C . HIS A 1 239 ? 6.983 -4.999 -11.040 1.00 87.06 239 HIS A C 1
ATOM 1900 O O . HIS A 1 239 ? 7.440 -5.862 -11.789 1.00 87.06 239 HIS A O 1
ATOM 1906 N N . ILE A 1 240 ? 5.911 -5.183 -10.277 1.00 85.69 240 ILE A N 1
ATOM 1907 C CA . ILE A 1 240 ? 5.063 -6.366 -10.335 1.00 85.69 240 ILE A CA 1
ATOM 1908 C C . ILE A 1 240 ? 3.738 -5.961 -10.941 1.00 85.69 240 ILE A C 1
ATOM 1910 O O . ILE A 1 240 ? 3.057 -5.074 -10.427 1.00 85.69 240 ILE A O 1
ATOM 1914 N N . ILE A 1 241 ? 3.379 -6.642 -12.019 1.00 85.94 241 ILE A N 1
ATOM 1915 C CA . ILE A 1 241 ? 2.155 -6.394 -12.759 1.00 85.94 241 ILE A CA 1
ATOM 1916 C C . ILE A 1 241 ? 1.284 -7.651 -12.646 1.00 85.94 241 ILE A C 1
ATOM 1918 O O . ILE A 1 241 ? 1.744 -8.736 -13.014 1.00 85.94 241 ILE A O 1
ATOM 1922 N N . PRO A 1 242 ? 0.051 -7.546 -12.115 1.00 82.56 242 PRO A N 1
ATOM 1923 C CA . PRO A 1 242 ? -0.830 -8.697 -11.927 1.00 82.56 242 PRO A CA 1
ATOM 1924 C C . PRO A 1 242 ? -1.054 -9.472 -13.226 1.00 82.56 242 PRO A C 1
ATOM 1926 O O . PRO A 1 242 ? -1.109 -8.876 -14.299 1.00 82.56 242 PRO A O 1
ATOM 1929 N N . TRP A 1 243 ? -1.235 -10.792 -13.136 1.00 81.44 243 TRP A N 1
ATOM 1930 C CA . TRP A 1 243 ? -1.394 -11.662 -14.312 1.00 81.44 243 TRP A CA 1
ATOM 1931 C C . TRP A 1 243 ? -2.612 -11.304 -15.181 1.00 81.44 243 TRP A C 1
ATOM 1933 O O . TRP A 1 243 ? -2.659 -11.668 -16.352 1.00 81.44 243 TRP A O 1
ATOM 1943 N N . GLN A 1 244 ? -3.597 -10.593 -14.621 1.00 82.50 244 GLN A N 1
ATOM 1944 C CA . GLN A 1 244 ? -4.767 -10.076 -15.333 1.00 82.50 244 GLN A CA 1
ATOM 1945 C C . GLN A 1 244 ? -4.392 -9.017 -16.383 1.00 82.50 244 GLN A C 1
ATOM 1947 O O . GLN A 1 244 ? -5.145 -8.801 -17.330 1.00 82.50 244 GLN A O 1
ATOM 1952 N N . LEU A 1 245 ? -3.245 -8.351 -16.214 1.00 82.69 245 LEU A N 1
ATOM 1953 C CA . LEU A 1 245 ? -2.694 -7.400 -17.170 1.00 82.69 245 LEU A CA 1
ATOM 1954 C C . LEU A 1 245 ? -1.632 -8.104 -18.017 1.00 82.69 245 LEU A C 1
ATOM 1956 O O . LEU A 1 245 ? -0.502 -8.340 -17.588 1.00 82.69 245 LEU A O 1
ATOM 1960 N N . HIS A 1 246 ? -2.007 -8.428 -19.251 1.00 81.88 246 HIS A N 1
ATOM 1961 C CA . HIS A 1 246 ? -1.089 -8.992 -20.229 1.00 81.88 246 HIS A CA 1
ATOM 1962 C C . HIS A 1 246 ? -0.154 -7.900 -20.754 1.00 81.88 246 HIS A C 1
ATOM 1964 O O . HIS A 1 246 ? -0.578 -7.014 -21.492 1.00 81.88 246 HIS A O 1
ATOM 1970 N N . ILE A 1 247 ? 1.115 -7.968 -20.357 1.00 86.19 247 ILE A N 1
ATOM 1971 C CA . ILE A 1 247 ? 2.154 -7.025 -20.778 1.00 86.19 247 ILE A CA 1
ATOM 1972 C C . ILE A 1 247 ? 3.007 -7.659 -21.865 1.00 86.19 247 ILE A C 1
ATOM 1974 O O . ILE A 1 247 ? 3.555 -8.749 -21.689 1.00 86.19 247 ILE A O 1
ATOM 1978 N N . GLU A 1 248 ? 3.163 -6.943 -22.971 1.00 87.31 248 GLU A N 1
ATOM 1979 C CA . GLU A 1 248 ? 4.117 -7.292 -24.011 1.00 87.31 248 GLU A CA 1
ATOM 1980 C C . GLU A 1 248 ? 5.514 -6.793 -23.616 1.00 87.31 248 GLU A C 1
ATOM 1982 O O . GLU A 1 248 ? 5.889 -5.649 -23.841 1.00 87.31 248 GLU A O 1
ATOM 1987 N N . ILE A 1 249 ? 6.309 -7.663 -22.997 1.00 86.06 249 ILE A N 1
ATOM 1988 C CA . ILE A 1 249 ? 7.642 -7.304 -22.487 1.00 86.06 249 ILE A CA 1
ATOM 1989 C C . ILE A 1 249 ? 8.600 -6.865 -23.615 1.00 86.06 249 ILE A C 1
ATOM 1991 O O . ILE A 1 249 ? 9.522 -6.087 -23.374 1.00 86.06 249 ILE A O 1
ATOM 1995 N N . SER A 1 250 ? 8.384 -7.324 -24.854 1.00 87.38 250 SER A N 1
ATOM 1996 C CA . SER A 1 250 ? 9.165 -6.912 -26.030 1.00 87.38 250 SER A CA 1
ATOM 1997 C C . SER A 1 250 ? 9.035 -5.428 -26.369 1.00 87.38 250 SER A C 1
ATOM 1999 O O . SER A 1 250 ? 9.922 -4.904 -27.037 1.00 87.38 250 SER A O 1
ATOM 2001 N N . SER A 1 251 ? 7.979 -4.749 -25.910 1.00 87.56 251 SER A N 1
ATOM 2002 C CA . SER A 1 251 ? 7.786 -3.315 -26.135 1.00 87.56 251 SER A CA 1
ATOM 2003 C C . SER A 1 251 ? 8.398 -2.435 -25.039 1.00 87.56 251 SER A C 1
ATOM 2005 O O . SER A 1 251 ? 8.154 -1.231 -25.041 1.00 87.56 251 SER A O 1
ATOM 2007 N N . LEU A 1 252 ? 9.129 -3.013 -24.077 1.00 89.25 252 LEU A N 1
ATOM 2008 C CA . LEU A 1 252 ? 9.787 -2.256 -23.013 1.00 89.25 252 LEU A CA 1
ATOM 2009 C C . LEU A 1 252 ? 10.880 -1.365 -23.610 1.00 89.25 252 LEU A C 1
ATOM 2011 O O . LEU A 1 252 ? 11.848 -1.864 -24.188 1.00 89.25 252 LEU A O 1
ATOM 2015 N N . ASP A 1 253 ? 10.730 -0.058 -23.424 1.00 89.12 253 ASP A N 1
ATOM 2016 C CA . ASP A 1 253 ? 11.671 0.961 -23.878 1.00 89.12 253 ASP A CA 1
ATOM 2017 C C . ASP A 1 253 ? 12.035 1.876 -22.709 1.00 89.12 253 ASP A C 1
ATOM 2019 O O . ASP A 1 253 ? 11.214 2.130 -21.835 1.00 89.12 253 ASP A O 1
ATOM 2023 N N . PHE A 1 254 ? 13.271 2.365 -22.670 1.00 90.81 254 PHE A N 1
ATOM 2024 C CA . PHE A 1 254 ? 13.731 3.251 -21.606 1.00 90.81 254 PHE A CA 1
ATOM 2025 C C . PHE A 1 254 ? 14.460 4.443 -22.199 1.00 90.81 254 PHE A C 1
ATOM 2027 O O . PHE A 1 254 ? 15.517 4.309 -22.814 1.00 90.81 254 PHE A O 1
ATOM 2034 N N . THR A 1 255 ? 13.905 5.632 -21.981 1.00 89.75 255 THR A N 1
ATOM 2035 C CA . THR A 1 255 ? 14.440 6.872 -22.542 1.00 89.75 255 THR A CA 1
ATOM 2036 C C . THR A 1 255 ? 14.559 7.941 -21.473 1.00 89.75 255 THR A C 1
ATOM 2038 O O . THR A 1 255 ? 13.665 8.115 -20.650 1.00 89.75 255 THR A O 1
ATOM 2041 N N . CYS A 1 256 ? 15.653 8.700 -21.492 1.00 90.06 256 CYS A N 1
ATOM 2042 C CA . CYS A 1 256 ? 15.841 9.848 -20.612 1.00 90.06 256 CYS A CA 1
ATOM 2043 C C . CYS A 1 256 ? 16.008 11.133 -21.420 1.00 90.06 256 CYS A C 1
ATOM 2045 O O . CYS A 1 256 ? 16.471 11.143 -22.561 1.00 90.06 256 CYS A O 1
ATOM 2047 N N . VAL A 1 257 ? 15.587 12.241 -20.818 1.00 89.19 257 VAL A N 1
ATOM 2048 C CA . VAL A 1 257 ? 15.753 13.585 -21.369 1.00 89.19 257 VAL A CA 1
ATOM 2049 C C . VAL A 1 257 ? 16.337 14.474 -20.277 1.00 89.19 257 VAL A C 1
ATOM 2051 O O . VAL A 1 257 ? 15.783 14.528 -19.176 1.00 89.19 257 VAL A O 1
ATOM 2054 N N . THR A 1 258 ? 17.438 15.167 -20.571 1.00 84.06 258 THR A N 1
ATOM 2055 C CA . THR A 1 258 ? 18.018 16.208 -19.708 1.00 84.06 258 THR A CA 1
ATOM 2056 C C . THR A 1 258 ? 17.795 17.587 -20.334 1.00 84.06 258 THR A C 1
ATOM 2058 O O . THR A 1 258 ? 17.423 17.702 -21.503 1.00 84.06 258 THR A O 1
ATOM 2061 N N . SER A 1 259 ? 17.975 18.652 -19.549 1.00 73.81 259 SER A N 1
ATOM 2062 C CA . SER A 1 259 ? 17.731 20.039 -19.982 1.00 73.81 259 SER A CA 1
ATOM 2063 C C . SER A 1 259 ? 18.600 20.489 -21.163 1.00 73.81 259 SER A C 1
ATOM 2065 O O . SER A 1 259 ? 18.210 21.403 -21.884 1.00 73.81 259 SER A O 1
ATOM 2067 N N . GLU A 1 260 ? 19.755 19.854 -21.368 1.00 68.00 260 GLU A N 1
ATOM 2068 C CA . GLU A 1 260 ? 20.764 20.299 -22.336 1.00 68.00 260 GLU A CA 1
ATOM 2069 C C . GLU A 1 260 ? 20.971 19.316 -23.503 1.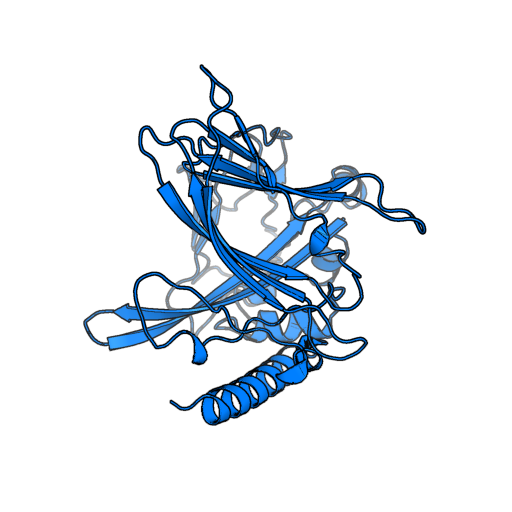00 68.00 260 GLU A C 1
ATOM 2071 O O . GLU A 1 260 ? 21.499 19.723 -24.533 1.00 68.00 260 GLU A O 1
ATOM 2076 N N . GLN A 1 261 ? 20.503 18.059 -23.407 1.00 62.12 261 GLN A N 1
ATOM 2077 C CA . GLN A 1 261 ? 20.572 17.049 -24.477 1.00 62.12 261 GLN A CA 1
ATOM 2078 C C . GLN A 1 261 ? 19.616 15.862 -24.216 1.00 62.12 261 GLN A C 1
ATOM 2080 O O . GLN A 1 261 ? 19.175 15.609 -23.097 1.00 62.12 261 GLN A O 1
ATOM 2085 N N . LYS A 1 262 ? 19.310 15.062 -25.248 1.00 60.44 262 LYS A N 1
ATOM 2086 C CA . LYS A 1 262 ? 18.769 13.703 -25.053 1.00 60.44 262 LYS A CA 1
ATOM 2087 C C . LYS A 1 262 ? 19.907 12.831 -24.502 1.00 60.44 262 LYS A C 1
ATOM 2089 O O . LYS A 1 262 ? 20.651 12.231 -25.267 1.00 60.44 262 LYS A O 1
ATOM 2094 N N . SER A 1 263 ? 20.120 12.842 -23.189 1.00 59.84 263 SER A N 1
ATOM 2095 C CA . SER A 1 263 ? 21.025 11.883 -22.551 1.00 59.84 263 SER A CA 1
ATOM 2096 C C . SER A 1 263 ? 20.347 10.513 -22.519 1.00 59.84 263 SER A C 1
ATOM 2098 O O . SER A 1 263 ? 19.236 10.387 -22.007 1.00 59.84 263 SER A O 1
ATOM 2100 N N . GLU A 1 264 ? 20.993 9.494 -23.080 1.00 66.06 264 GLU A N 1
ATOM 2101 C CA . GLU A 1 264 ? 20.520 8.112 -23.014 1.00 66.06 264 GLU A CA 1
ATOM 2102 C C . GLU A 1 264 ? 20.779 7.564 -21.605 1.00 66.06 264 GLU A C 1
ATOM 2104 O O . GLU A 1 264 ? 21.914 7.243 -21.245 1.00 66.06 264 GLU A O 1
ATOM 2109 N N . GLY A 1 265 ? 19.731 7.472 -20.783 1.00 74.06 265 GLY A N 1
ATOM 2110 C CA . GLY A 1 265 ? 19.791 6.629 -19.592 1.00 74.06 265 GLY A CA 1
ATOM 2111 C C . GLY A 1 265 ? 20.064 5.183 -19.996 1.00 74.06 265 GLY A C 1
ATOM 2112 O O . GLY A 1 265 ? 19.715 4.759 -21.097 1.00 74.06 265 GLY A O 1
ATOM 2113 N N . LYS A 1 266 ? 20.703 4.418 -19.111 1.00 86.50 266 LYS A N 1
ATOM 2114 C CA . LYS A 1 266 ? 21.147 3.055 -19.430 1.00 86.50 266 LYS A CA 1
ATOM 2115 C C . LYS A 1 266 ? 20.452 2.033 -18.551 1.00 86.50 266 LYS A C 1
ATOM 2117 O O . LYS A 1 266 ? 20.357 2.218 -17.341 1.00 86.50 266 LYS A O 1
ATOM 2122 N N . ILE A 1 267 ? 20.021 0.937 -19.170 1.00 89.44 267 ILE A N 1
ATOM 2123 C CA . ILE A 1 267 ? 19.678 -0.299 -18.467 1.00 89.44 267 ILE A CA 1
ATOM 2124 C C . ILE A 1 267 ? 20.960 -1.128 -18.406 1.00 89.44 267 ILE A C 1
ATOM 2126 O O . ILE A 1 267 ? 21.426 -1.622 -19.432 1.00 89.44 267 ILE A O 1
ATOM 2130 N N . MET A 1 268 ? 21.543 -1.252 -17.218 1.00 86.62 268 MET A N 1
ATOM 2131 C CA . MET A 1 268 ? 22.773 -2.021 -17.005 1.00 86.62 268 MET A CA 1
ATOM 2132 C C . MET A 1 268 ? 22.486 -3.518 -16.928 1.00 86.62 268 MET A C 1
ATOM 2134 O O . MET A 1 268 ? 23.234 -4.330 -17.464 1.00 86.62 268 MET A O 1
ATOM 2138 N N . GLU A 1 269 ? 21.376 -3.875 -16.289 1.00 86.19 269 GLU A N 1
ATOM 2139 C CA . GLU A 1 269 ? 20.949 -5.253 -16.095 1.00 86.19 269 GLU A CA 1
ATOM 2140 C C . GLU A 1 269 ? 19.423 -5.333 -16.149 1.00 86.19 269 GLU A C 1
ATOM 2142 O O . GLU A 1 269 ? 18.729 -4.403 -15.724 1.00 86.19 269 GLU A O 1
ATOM 2147 N N . LYS A 1 270 ? 18.897 -6.436 -16.693 1.00 89.19 270 LYS A N 1
ATOM 2148 C CA . LYS A 1 270 ? 17.458 -6.700 -16.750 1.00 89.19 270 LYS A CA 1
ATOM 2149 C C . LYS A 1 270 ? 17.149 -8.159 -16.439 1.00 89.19 270 LYS A C 1
ATOM 2151 O O . LYS A 1 270 ? 17.780 -9.058 -16.988 1.00 89.19 270 LYS A O 1
ATOM 2156 N N . SER A 1 271 ? 16.124 -8.372 -15.625 1.00 88.44 271 SER A N 1
ATOM 2157 C CA . SER A 1 271 ? 15.460 -9.656 -15.431 1.00 88.44 271 SER A CA 1
ATOM 2158 C C . SER A 1 271 ? 13.970 -9.454 -15.658 1.00 88.44 271 SER A C 1
ATOM 2160 O O . SER A 1 271 ? 13.363 -8.534 -15.104 1.00 88.44 271 SER A O 1
ATOM 2162 N N . LEU A 1 272 ? 13.409 -10.268 -16.547 1.00 89.25 272 LEU A N 1
ATOM 2163 C CA . LEU A 1 272 ? 12.036 -10.149 -17.013 1.00 89.25 272 LEU A CA 1
ATOM 2164 C C . LEU A 1 272 ? 11.378 -11.515 -16.878 1.00 89.25 272 LEU A C 1
ATOM 2166 O O . LEU A 1 272 ? 11.709 -12.447 -17.611 1.00 89.25 272 LEU A O 1
ATOM 2170 N N . GLU A 1 273 ? 10.435 -11.622 -15.953 1.00 88.62 273 GLU A N 1
ATOM 2171 C CA . GLU A 1 273 ? 9.653 -12.832 -15.747 1.00 88.62 273 GLU A CA 1
ATOM 2172 C C . GLU A 1 273 ? 8.214 -12.581 -16.197 1.00 88.62 273 GLU A C 1
ATOM 2174 O O . GLU A 1 273 ? 7.495 -11.815 -15.553 1.00 88.62 273 GLU A O 1
ATOM 2179 N N . PRO A 1 274 ? 7.761 -13.190 -17.306 1.00 88.38 274 PRO A N 1
ATOM 2180 C CA . PRO A 1 274 ? 6.387 -13.032 -17.751 1.00 88.38 274 PRO A CA 1
ATOM 2181 C C . PRO A 1 274 ? 5.409 -13.735 -16.805 1.00 88.38 274 PRO A C 1
ATOM 2183 O O . PRO A 1 274 ? 5.708 -14.792 -16.226 1.00 88.38 274 PRO A O 1
ATOM 2186 N N . SER A 1 275 ? 4.213 -13.154 -16.707 1.00 87.38 275 SER A N 1
ATOM 2187 C CA . SER A 1 275 ? 3.091 -13.747 -15.984 1.00 87.38 275 SER A CA 1
ATOM 2188 C C . SER A 1 275 ? 2.671 -15.103 -16.550 1.00 87.38 275 SER A C 1
ATOM 2190 O O . SER A 1 275 ? 2.850 -15.417 -17.729 1.00 87.38 275 SER A O 1
ATOM 2192 N N . LEU A 1 276 ? 2.056 -15.902 -15.680 1.00 86.44 276 LEU A N 1
ATOM 2193 C CA . LEU A 1 276 ? 1.318 -17.103 -16.048 1.00 86.44 276 LEU A CA 1
ATOM 2194 C C . LEU A 1 276 ? -0.161 -16.863 -15.742 1.00 86.44 276 LEU A C 1
ATOM 2196 O O . LEU A 1 276 ? -0.503 -16.375 -14.666 1.00 86.44 276 LEU A O 1
ATOM 2200 N N . ILE A 1 277 ? -1.050 -17.207 -16.677 1.00 81.12 277 ILE A N 1
ATOM 2201 C CA . ILE A 1 277 ? -2.500 -17.031 -16.501 1.00 81.12 277 ILE A CA 1
ATOM 2202 C C . ILE A 1 277 ? -2.950 -17.782 -15.248 1.00 81.12 277 ILE A C 1
ATOM 2204 O O . ILE A 1 277 ? -2.752 -18.993 -15.158 1.00 81.12 277 ILE A O 1
ATOM 2208 N N . ARG A 1 278 ? -3.580 -17.068 -14.302 1.00 78.25 278 ARG A N 1
ATOM 2209 C CA . ARG A 1 278 ? -3.992 -17.611 -12.991 1.00 78.25 278 ARG A CA 1
ATOM 2210 C C . ARG A 1 278 ? -2.847 -18.282 -12.220 1.00 78.25 278 ARG A C 1
ATOM 2212 O O . ARG A 1 278 ? -3.085 -19.167 -11.405 1.00 78.25 278 ARG A O 1
ATOM 2219 N N . GLY A 1 279 ? -1.620 -17.855 -12.483 1.00 80.44 279 GLY A N 1
ATOM 2220 C CA . GLY A 1 279 ? -0.424 -18.199 -11.733 1.00 80.44 279 GLY A CA 1
ATOM 2221 C C . GLY A 1 279 ? 0.311 -16.911 -11.389 1.00 80.44 279 GLY A C 1
ATOM 2222 O O . GLY A 1 279 ? -0.306 -15.916 -11.028 1.00 80.44 279 GLY A O 1
ATOM 2223 N N . ARG A 1 280 ? 1.629 -16.900 -11.543 1.00 83.56 280 ARG A N 1
ATOM 2224 C CA . ARG A 1 280 ? 2.461 -15.768 -11.122 1.00 83.56 280 ARG A CA 1
ATOM 2225 C C . ARG A 1 280 ? 2.207 -14.457 -11.895 1.00 83.56 280 ARG A C 1
ATOM 2227 O O . ARG A 1 280 ? 1.866 -14.507 -13.083 1.00 83.56 280 ARG A O 1
ATOM 2234 N N . PRO A 1 281 ? 2.435 -13.291 -11.261 1.00 87.31 281 PRO A N 1
ATOM 2235 C CA . PRO A 1 281 ? 2.432 -11.993 -11.933 1.00 87.31 281 PRO A CA 1
ATOM 2236 C C . PRO A 1 281 ? 3.636 -11.826 -12.873 1.00 87.31 281 PRO A C 1
ATOM 2238 O O . PRO A 1 281 ? 4.573 -12.623 -12.858 1.00 87.31 281 PRO A O 1
ATOM 2241 N N . THR A 1 282 ? 3.616 -10.771 -13.686 1.00 89.00 282 THR A N 1
ATOM 2242 C CA . THR A 1 282 ? 4.789 -10.335 -14.449 1.00 89.00 282 THR A CA 1
ATOM 2243 C C . THR A 1 282 ? 5.714 -9.573 -13.504 1.00 89.00 282 THR A C 1
ATOM 2245 O O . THR A 1 282 ? 5.270 -8.617 -12.867 1.00 89.00 282 THR A O 1
ATOM 2248 N N . ALA A 1 283 ? 6.985 -9.960 -13.425 1.00 88.88 283 ALA A N 1
ATOM 2249 C CA . ALA A 1 283 ? 7.993 -9.272 -12.626 1.00 88.88 283 ALA A CA 1
ATOM 2250 C C . ALA A 1 283 ? 9.072 -8.668 -13.532 1.00 88.88 283 ALA A C 1
ATOM 2252 O O . ALA A 1 283 ? 9.685 -9.355 -14.349 1.00 88.88 283 ALA A O 1
ATOM 2253 N N . ILE A 1 284 ? 9.294 -7.363 -13.386 1.00 89.75 284 ILE A N 1
ATOM 2254 C CA . ILE A 1 284 ? 10.308 -6.601 -14.113 1.00 89.75 284 ILE A CA 1
ATOM 2255 C C . ILE A 1 284 ? 11.307 -6.076 -13.087 1.00 89.75 284 ILE A C 1
ATOM 2257 O O . ILE A 1 284 ? 10.942 -5.289 -12.213 1.00 89.75 284 ILE A O 1
ATOM 2261 N N . SER A 1 285 ? 12.563 -6.500 -13.196 1.00 89.25 285 SER A N 1
ATOM 2262 C CA . SER A 1 285 ? 13.682 -5.988 -12.402 1.00 89.25 285 SER A CA 1
ATOM 2263 C C . SER A 1 285 ? 14.714 -5.361 -13.334 1.00 89.25 285 SER A C 1
ATOM 2265 O O . SER A 1 285 ? 15.233 -6.044 -14.216 1.00 89.25 285 SER A O 1
ATOM 2267 N N . LEU A 1 286 ? 15.023 -4.077 -13.149 1.00 89.94 286 LEU A N 1
ATOM 2268 C CA . LEU A 1 286 ? 15.991 -3.339 -13.967 1.00 89.94 286 LEU A CA 1
ATOM 2269 C C . LEU A 1 286 ? 16.999 -2.615 -13.072 1.00 89.94 286 LEU A C 1
ATOM 2271 O O . LEU A 1 286 ? 16.603 -1.961 -12.109 1.00 89.94 286 LEU A O 1
ATOM 2275 N N . ASN A 1 287 ? 18.282 -2.659 -13.425 1.00 90.50 287 ASN A N 1
ATOM 2276 C CA . ASN A 1 287 ? 19.268 -1.717 -12.900 1.00 90.50 287 ASN A CA 1
ATOM 2277 C C . ASN A 1 287 ? 19.386 -0.543 -13.879 1.00 90.50 287 ASN A C 1
ATOM 2279 O O . ASN A 1 287 ? 19.853 -0.705 -15.008 1.00 90.50 287 ASN A O 1
ATOM 2283 N N . LEU A 1 288 ? 18.893 0.621 -13.461 1.00 91.38 288 LEU A N 1
ATOM 2284 C CA . LEU A 1 288 ? 18.814 1.838 -14.259 1.00 91.38 288 LEU A CA 1
ATOM 2285 C C . LEU A 1 288 ? 19.900 2.819 -13.832 1.00 91.38 288 LEU A C 1
ATOM 2287 O O . LEU A 1 288 ? 20.140 3.015 -12.644 1.00 91.38 288 LEU A O 1
ATOM 2291 N N . VAL A 1 289 ? 20.494 3.506 -14.797 1.00 91.81 289 VAL A N 1
ATOM 2292 C CA . VAL A 1 289 ? 21.370 4.653 -14.557 1.00 91.81 289 VAL A CA 1
ATOM 2293 C C . VAL A 1 289 ? 20.632 5.913 -14.986 1.00 91.81 289 VAL A C 1
ATOM 2295 O O . VAL A 1 289 ? 20.307 6.086 -16.163 1.00 91.81 289 VAL A O 1
ATOM 2298 N N . LEU A 1 290 ? 20.336 6.767 -14.005 1.00 92.31 290 LEU A N 1
ATOM 2299 C CA . LEU A 1 290 ? 19.584 8.006 -14.161 1.00 92.31 290 LEU A CA 1
ATOM 2300 C C . LEU A 1 290 ? 20.560 9.191 -14.220 1.00 92.31 290 LEU A C 1
ATOM 2302 O O . LEU A 1 290 ? 21.190 9.495 -13.202 1.00 92.31 290 LEU A O 1
ATOM 2306 N N . PRO A 1 291 ? 20.667 9.905 -15.355 1.00 91.69 291 PRO A N 1
ATOM 2307 C CA . PRO A 1 291 ? 21.518 11.090 -15.455 1.00 91.69 291 PRO A CA 1
ATOM 2308 C C . PRO A 1 291 ? 21.084 12.201 -14.477 1.00 91.69 291 PRO A C 1
ATOM 2310 O O . PRO A 1 291 ? 19.930 12.197 -14.023 1.00 91.69 291 PRO A O 1
ATOM 2313 N N . PRO A 1 292 ? 21.958 13.170 -14.156 1.00 90.50 292 PRO A N 1
ATOM 2314 C CA . PRO A 1 292 ? 21.589 14.320 -13.332 1.00 90.50 292 PRO A CA 1
ATOM 2315 C C . PRO A 1 292 ? 20.528 15.181 -14.024 1.00 90.50 292 PRO A C 1
ATOM 2317 O O . PRO A 1 292 ? 20.519 15.296 -15.253 1.00 90.50 292 PRO A O 1
ATOM 2320 N N . HIS A 1 293 ? 19.626 15.781 -13.241 1.00 90.69 293 HIS A N 1
ATOM 2321 C CA . HIS A 1 293 ? 18.527 16.633 -13.735 1.00 90.69 293 HIS A CA 1
ATOM 2322 C C . HIS A 1 293 ? 17.748 16.024 -14.915 1.00 90.69 293 HIS A C 1
ATOM 2324 O O . HIS A 1 293 ? 17.435 16.698 -15.904 1.00 90.69 293 HIS A O 1
ATOM 2330 N N . SER A 1 294 ? 17.455 14.724 -14.835 1.00 90.19 294 SER A N 1
ATOM 2331 C CA . SER A 1 294 ? 16.848 13.956 -15.924 1.00 90.19 294 SER A CA 1
ATOM 2332 C C . SER A 1 294 ? 15.391 13.589 -15.662 1.00 90.19 294 SER A C 1
ATOM 2334 O O . SER A 1 294 ? 14.951 13.382 -14.529 1.00 90.19 294 SER A O 1
ATOM 2336 N N . LYS A 1 295 ? 14.626 13.487 -16.752 1.00 91.56 295 LYS A N 1
ATOM 2337 C CA . LYS A 1 295 ? 13.281 12.906 -16.789 1.00 91.56 295 LYS A CA 1
ATOM 2338 C C . LYS A 1 295 ? 13.342 11.649 -17.643 1.00 91.56 295 LYS A C 1
ATOM 2340 O O . LYS A 1 295 ? 13.441 11.742 -18.864 1.00 91.56 295 LYS A O 1
ATOM 2345 N N . CYS A 1 296 ? 13.291 10.500 -16.992 1.00 91.25 296 CYS A N 1
ATOM 2346 C CA . CYS A 1 296 ? 13.311 9.192 -17.619 1.00 91.25 296 CYS A CA 1
ATOM 2347 C C . CYS A 1 296 ? 11.901 8.608 -17.714 1.00 91.25 296 CYS A C 1
ATOM 2349 O O . CYS A 1 296 ? 11.084 8.799 -16.812 1.00 91.25 296 CYS A O 1
ATOM 2351 N N . THR A 1 297 ? 11.619 7.916 -18.809 1.00 90.12 297 THR A N 1
ATOM 2352 C CA . THR A 1 297 ? 10.367 7.202 -19.057 1.00 90.12 297 THR A CA 1
ATOM 2353 C C . THR A 1 297 ? 10.706 5.757 -19.379 1.00 90.12 297 THR A C 1
ATOM 2355 O O . THR A 1 297 ? 11.559 5.510 -20.233 1.00 90.12 297 THR A O 1
ATOM 2358 N N . LEU A 1 298 ? 10.057 4.852 -18.657 1.00 88.88 298 LEU A N 1
ATOM 2359 C CA . LEU A 1 298 ? 10.010 3.414 -18.896 1.00 88.88 298 LEU A CA 1
ATOM 2360 C C . LEU A 1 298 ? 8.610 3.029 -19.378 1.00 88.88 298 LEU A C 1
ATOM 2362 O O . LEU A 1 298 ? 7.660 3.656 -18.851 1.00 88.88 298 LEU A O 1
#